Protein AF-A0A0G4F859-F1 (afdb_monomer_lite)

Foldseek 3Di:
DVVVVVVCLVVPQADPPDPDPPVDDPDDDDPPDPPPPDPDDPLVVCLVVLPLVSNLCCVPRRVDDDDDLVSLLSNLLSLLFPQDPPCPPPVDSPLVSNVSSLVVNLVSCVVHPQHQRPNPPDDPPPDQDPDDLRASLLSLLLDPVSLDPSNLSVLLRPDLCSQLDWGFDQDPDPPRDGDTAGSLNSNVVSVNVSSNVSNVVNPRDPDNPPPPCPDPPVPPPPDDDDDDDDDDDDDDDPDDDDDDDDDDDDDPDDDDDDDDDDPPPPDDPDPDDPPPDDDDDDDD

Radius of gyration: 28.11 Å; chains: 1; bounding box: 75×77×79 Å

Secondary structure (DSSP, 8-state):
-HHHHHHHHHTT--PPPP--------------------SS-HHHHHHHHT-HHHHHHHHHTT-PPP-HHHHHHHHHHHHHH---GGGGSSS---HHHHHHHHHHHHHHHHHH-S-------S--TT----SSSS-HHHHHHH-GGG-SHHHHHHHHHS-HHHHT--EEE--SSSS---EEE-HHHHHHHTT-HHHHHHHHHTT--SS---------TT------------------------------------------------------------------

Structure (mmCIF, N/CA/C/O backbone):
data_AF-A0A0G4F859-F1
#
_entry.id   AF-A0A0G4F859-F1
#
loop_
_atom_site.group_PDB
_atom_site.id
_atom_site.type_symbol
_atom_site.label_atom_id
_atom_site.label_alt_id
_atom_site.label_comp_id
_atom_site.label_asym_id
_atom_site.label_entity_id
_atom_site.label_seq_id
_atom_site.pdbx_PDB_ins_code
_atom_site.Cartn_x
_atom_site.Cartn_y
_atom_site.Cartn_z
_atom_site.occupancy
_atom_site.B_iso_or_equiv
_atom_site.auth_seq_id
_atom_site.auth_comp_id
_atom_site.auth_asym_id
_atom_site.auth_atom_id
_atom_site.pdbx_PDB_model_num
ATOM 1 N N . MET A 1 1 ? -22.776 -7.069 1.498 1.00 72.19 1 MET A N 1
ATOM 2 C CA . MET A 1 1 ? -22.240 -6.905 2.869 1.00 72.19 1 MET A CA 1
ATOM 3 C C . MET A 1 1 ? -21.893 -5.445 3.151 1.00 72.19 1 MET A C 1
ATOM 5 O O . MET A 1 1 ? -22.413 -4.912 4.121 1.00 72.19 1 MET A O 1
ATOM 9 N N . PHE A 1 2 ? -21.123 -4.785 2.277 1.00 80.00 2 PHE A N 1
ATOM 10 C CA . PHE A 1 2 ? -20.746 -3.366 2.387 1.00 80.00 2 PHE A CA 1
ATOM 11 C C . PHE A 1 2 ? -21.900 -2.403 2.745 1.00 80.00 2 PHE A C 1
ATOM 13 O O . PHE A 1 2 ? -21.800 -1.674 3.729 1.00 80.00 2 PHE A O 1
ATOM 20 N N . GLU A 1 3 ? -23.033 -2.454 2.031 1.00 86.44 3 GLU A N 1
ATOM 21 C CA . GLU A 1 3 ? -24.178 -1.554 2.286 1.00 86.44 3 GLU A CA 1
ATOM 22 C C . GLU A 1 3 ? -24.770 -1.676 3.697 1.00 86.44 3 GLU A C 1
ATOM 24 O O . GLU A 1 3 ? -25.182 -0.681 4.287 1.00 86.44 3 GLU A O 1
ATOM 29 N N . ILE A 1 4 ? -24.766 -2.881 4.277 1.00 87.00 4 ILE A N 1
ATOM 30 C CA . ILE A 1 4 ? -25.274 -3.100 5.637 1.00 87.00 4 ILE A CA 1
ATOM 31 C C . ILE A 1 4 ? -24.332 -2.448 6.651 1.00 87.00 4 ILE A C 1
ATOM 33 O O . ILE A 1 4 ? -24.787 -1.747 7.550 1.00 87.00 4 ILE A O 1
ATOM 37 N N . VAL A 1 5 ? -23.017 -2.629 6.490 1.00 85.38 5 VAL A N 1
ATOM 38 C CA . VAL A 1 5 ? -22.016 -2.019 7.382 1.00 85.38 5 VAL A CA 1
ATOM 39 C C . VAL A 1 5 ? -22.084 -0.494 7.301 1.00 85.38 5 VAL A C 1
ATOM 41 O O . VAL A 1 5 ? -22.121 0.184 8.326 1.00 85.38 5 VAL A O 1
ATOM 44 N N . LYS A 1 6 ? -22.188 0.047 6.085 1.00 86.38 6 LYS A N 1
ATOM 45 C CA . LYS A 1 6 ? -22.368 1.480 5.840 1.00 86.38 6 LYS A CA 1
ATOM 46 C C . LYS A 1 6 ? -23.629 2.016 6.512 1.00 86.38 6 LYS A C 1
ATOM 48 O O . LYS A 1 6 ? -23.567 3.050 7.173 1.00 86.38 6 LYS A O 1
ATOM 53 N N . LEU A 1 7 ? -24.753 1.308 6.386 1.00 91.88 7 LEU A N 1
ATOM 54 C CA . LEU A 1 7 ? -26.003 1.672 7.048 1.00 91.88 7 LEU A CA 1
ATOM 55 C C . LEU A 1 7 ? -25.842 1.700 8.572 1.00 91.88 7 LEU A C 1
ATOM 57 O O . LEU A 1 7 ? -26.265 2.666 9.200 1.00 91.88 7 LEU A O 1
ATOM 61 N N . LEU A 1 8 ? -25.210 0.686 9.168 1.00 89.69 8 LEU A N 1
ATOM 62 C CA . LEU A 1 8 ? -24.994 0.622 10.617 1.00 89.69 8 LEU A CA 1
ATOM 63 C C . LEU A 1 8 ? -24.150 1.800 11.117 1.00 89.69 8 LEU A C 1
ATOM 65 O O . LEU A 1 8 ? -24.554 2.480 12.059 1.00 89.69 8 LEU A O 1
ATOM 69 N N . ILE A 1 9 ? -23.026 2.085 10.456 1.00 90.25 9 ILE A N 1
ATOM 70 C CA . ILE A 1 9 ? -22.141 3.200 10.824 1.00 90.25 9 ILE A CA 1
ATOM 71 C C . ILE A 1 9 ? -22.868 4.544 10.689 1.00 90.25 9 ILE A C 1
ATOM 73 O O . ILE A 1 9 ? -22.801 5.380 11.588 1.00 90.25 9 ILE A O 1
ATOM 77 N N . ASN A 1 10 ? -23.637 4.733 9.613 1.00 89.75 10 ASN A N 1
ATOM 78 C CA . ASN A 1 10 ? -24.435 5.946 9.411 1.00 89.75 10 ASN A CA 1
ATOM 79 C C . ASN A 1 10 ? -25.539 6.120 10.470 1.00 89.75 10 ASN A C 1
ATOM 81 O O . ASN A 1 10 ? -25.933 7.247 10.751 1.00 89.75 10 ASN A O 1
ATOM 85 N N . ASN A 1 11 ? -26.014 5.030 11.081 1.00 92.38 11 ASN A N 1
ATOM 86 C CA . ASN A 1 11 ? -26.954 5.054 12.206 1.00 92.38 11 ASN A CA 1
ATOM 87 C C . ASN A 1 11 ? -26.251 5.143 13.575 1.00 92.38 11 ASN A C 1
ATOM 89 O O . ASN A 1 11 ? -26.869 4.911 14.612 1.00 92.38 11 ASN A O 1
ATOM 93 N N . GLY A 1 12 ? -24.962 5.491 13.598 1.00 87.94 12 GLY A N 1
ATOM 94 C CA . GLY A 1 12 ? -24.210 5.739 14.824 1.00 87.94 12 GLY A CA 1
ATOM 95 C C . GLY A 1 12 ? -23.593 4.496 15.459 1.00 87.94 12 GLY A C 1
ATOM 96 O O . GLY A 1 12 ? -23.071 4.597 16.571 1.00 87.94 12 GLY A O 1
ATOM 97 N N . ALA A 1 13 ? -23.604 3.342 14.782 1.00 86.62 13 ALA A N 1
ATOM 98 C CA . ALA A 1 13 ? -22.806 2.208 15.228 1.00 86.62 13 ALA A CA 1
ATOM 99 C C . ALA A 1 13 ? -21.321 2.587 15.146 1.00 86.62 13 ALA A C 1
ATOM 101 O O . ALA A 1 13 ? -20.785 2.838 14.067 1.00 86.62 13 ALA A O 1
ATOM 102 N N . LYS A 1 14 ? -20.660 2.639 16.299 1.00 84.25 14 LYS A N 1
ATOM 103 C CA . LYS A 1 14 ? -19.219 2.871 16.410 1.00 84.25 14 LYS A CA 1
ATOM 104 C C . LYS A 1 14 ? -18.581 1.664 17.058 1.00 84.25 14 LYS A C 1
ATOM 106 O O . LYS A 1 14 ? -19.187 1.049 17.939 1.00 84.25 14 LYS A O 1
ATOM 111 N N . TYR A 1 15 ? -17.358 1.350 16.651 1.00 77.31 15 TYR A N 1
ATOM 112 C CA . TYR A 1 15 ? -16.564 0.404 17.414 1.00 77.31 15 TYR A CA 1
ATOM 113 C C . TYR A 1 15 ? -16.160 1.101 18.718 1.00 77.31 15 TYR A C 1
ATOM 115 O O . TYR A 1 15 ? -15.551 2.174 18.663 1.00 77.31 15 TYR A O 1
ATOM 123 N N . PRO A 1 16 ? -16.575 0.592 19.892 1.00 74.81 16 PRO A N 1
ATOM 124 C CA . PRO A 1 16 ? -16.198 1.221 21.143 1.00 74.81 16 PRO A CA 1
ATOM 125 C C . PRO A 1 16 ? -14.668 1.177 21.247 1.00 74.81 16 PRO A C 1
ATOM 127 O O . PRO A 1 16 ? -14.097 0.100 21.071 1.00 74.81 16 PRO A O 1
ATOM 130 N N . PRO A 1 17 ? -13.993 2.311 21.516 1.00 67.31 17 PRO A N 1
ATOM 131 C CA . PRO A 1 17 ? -12.556 2.294 21.728 1.00 67.31 17 PRO A CA 1
ATOM 132 C C . PRO A 1 17 ? -12.264 1.307 22.855 1.00 67.31 17 PRO A C 1
ATOM 134 O O . PRO A 1 17 ? -12.913 1.358 23.908 1.00 67.31 17 PRO A O 1
ATOM 137 N N . CYS A 1 18 ? -11.348 0.371 22.597 1.00 61.00 18 CYS A N 1
ATOM 138 C CA . CYS A 1 18 ? -10.956 -0.627 23.580 1.00 61.00 18 CYS A CA 1
ATOM 139 C C . CYS A 1 18 ? -10.558 0.135 24.853 1.00 61.00 18 CYS A C 1
ATOM 141 O O . CYS A 1 18 ? -9.704 1.024 24.769 1.00 61.00 18 CYS A O 1
ATOM 143 N N . PRO A 1 19 ? -11.237 -0.080 25.997 1.00 61.62 19 PRO A N 1
ATOM 144 C CA . PRO A 1 19 ? -10.953 0.691 27.191 1.00 61.62 19 PRO A CA 1
ATOM 145 C C . PRO A 1 19 ? -9.510 0.403 27.577 1.00 61.62 19 PRO A C 1
ATOM 147 O O . PRO A 1 19 ? -9.190 -0.717 27.977 1.00 61.62 19 PRO A O 1
ATOM 150 N N . SER A 1 20 ? -8.642 1.407 27.439 1.00 61.53 20 SER A N 1
ATOM 151 C CA . SER A 1 20 ? -7.281 1.336 27.954 1.00 61.53 20 SER A CA 1
ATOM 152 C C . SER A 1 20 ? -7.376 0.844 29.397 1.00 61.53 20 SER A C 1
ATOM 154 O O . SER A 1 20 ? -8.231 1.361 30.127 1.00 61.53 20 SER A O 1
ATOM 156 N N . PRO A 1 21 ? -6.582 -0.157 29.817 1.00 59.91 21 PRO A N 1
ATOM 157 C CA . PRO A 1 21 ? -6.598 -0.637 31.189 1.00 59.91 21 PRO A CA 1
ATOM 158 C C . PRO A 1 21 ? -6.164 0.515 32.098 1.00 59.91 21 PRO A C 1
ATOM 160 O O . PRO A 1 21 ? -4.983 0.745 32.336 1.00 59.91 21 PRO A O 1
ATOM 163 N N . SER A 1 22 ? -7.135 1.309 32.539 1.00 63.97 22 SER A N 1
ATOM 164 C CA . SER A 1 22 ? -6.941 2.368 33.508 1.00 63.97 22 SER A CA 1
ATOM 165 C C . SER A 1 22 ? -6.742 1.667 34.840 1.00 63.97 22 SER A C 1
ATOM 167 O O . SER A 1 22 ? -7.647 1.007 35.351 1.00 63.97 22 SER A O 1
ATOM 169 N N . ILE A 1 23 ? -5.508 1.730 35.329 1.00 69.56 23 ILE A N 1
ATOM 170 C CA . ILE A 1 23 ? -5.051 1.019 36.524 1.00 69.56 23 ILE A CA 1
ATOM 171 C C . ILE A 1 23 ? -5.679 1.594 37.807 1.00 69.56 23 ILE A C 1
ATOM 173 O O . ILE A 1 23 ? -5.715 0.901 38.817 1.00 69.56 23 ILE A O 1
ATOM 177 N N . ASP A 1 24 ? -6.293 2.779 37.764 1.00 69.12 24 ASP A N 1
ATOM 178 C CA . ASP A 1 24 ? -6.730 3.487 38.968 1.00 69.12 24 ASP A CA 1
ATOM 179 C C . ASP A 1 24 ? -8.202 3.911 38.907 1.00 69.12 24 ASP A C 1
ATOM 181 O O . ASP A 1 24 ? -8.522 5.013 38.471 1.00 69.12 24 ASP A O 1
ATOM 185 N N . ALA A 1 25 ? -9.107 3.050 39.383 1.00 60.09 25 ALA A N 1
ATOM 186 C CA . ALA A 1 25 ? -10.379 3.470 39.986 1.00 60.09 25 ALA A CA 1
ATOM 187 C C . ALA A 1 25 ? -11.070 2.283 40.674 1.00 60.09 25 ALA A C 1
ATOM 189 O O . ALA A 1 25 ? -11.914 1.588 40.103 1.00 60.09 25 ALA A O 1
ATOM 190 N N . PHE A 1 26 ? -10.726 2.067 41.941 1.00 64.56 26 PHE A N 1
ATOM 191 C CA . PHE A 1 26 ? -11.618 1.402 42.883 1.00 64.56 26 PHE A CA 1
ATOM 192 C C . PHE A 1 26 ? -12.813 2.328 43.139 1.00 64.56 26 PHE A C 1
ATOM 194 O O . PHE A 1 26 ? -12.761 3.105 44.083 1.00 64.56 26 PHE A O 1
ATOM 201 N N . ASP A 1 27 ? -13.880 2.280 42.333 1.00 63.00 27 ASP A N 1
ATOM 202 C CA . ASP A 1 27 ? -15.158 2.789 42.836 1.00 63.00 27 ASP A CA 1
ATOM 203 C C . ASP A 1 27 ? -16.422 2.221 42.172 1.00 63.00 27 ASP A C 1
ATOM 205 O O . ASP A 1 27 ? -16.529 2.073 40.958 1.00 63.00 27 ASP A O 1
ATOM 209 N N . LEU A 1 28 ? -17.373 1.920 43.060 1.00 62.12 28 LEU A N 1
ATOM 210 C CA . LEU A 1 28 ? -18.801 1.624 42.900 1.00 62.12 28 LEU A CA 1
ATOM 211 C C . LEU A 1 28 ? -19.236 0.528 41.900 1.00 62.12 28 LEU A C 1
ATOM 213 O O . LEU A 1 28 ? -19.361 0.692 40.689 1.00 62.12 28 LEU A O 1
ATOM 217 N N . ARG A 1 29 ? -19.604 -0.606 42.509 1.00 58.94 29 ARG A N 1
ATOM 218 C CA . ARG A 1 29 ? -20.197 -1.828 41.947 1.00 58.94 29 ARG A CA 1
ATOM 219 C C . ARG A 1 29 ? -21.557 -1.592 41.261 1.00 58.94 29 ARG A C 1
ATOM 221 O O . ARG A 1 29 ? -22.591 -1.981 41.802 1.00 58.94 29 ARG A O 1
ATOM 228 N N . LEU A 1 30 ? -21.584 -1.034 40.052 1.00 70.38 30 LEU A N 1
ATOM 229 C CA . LEU A 1 30 ? -22.702 -1.301 39.136 1.00 70.38 30 LEU A CA 1
ATOM 230 C C . LEU A 1 30 ? -22.558 -2.738 38.598 1.00 70.38 30 LEU A C 1
ATOM 232 O O . LEU A 1 30 ? -21.434 -3.130 38.264 1.00 70.38 30 LEU A O 1
ATOM 236 N N . PRO A 1 31 ? -23.637 -3.541 38.491 1.00 66.38 31 PRO A N 1
ATOM 237 C CA . PRO A 1 31 ? -23.567 -4.848 37.851 1.00 66.38 31 PRO A CA 1
ATOM 238 C C . PRO A 1 31 ? -23.138 -4.653 36.394 1.00 66.38 31 PRO A C 1
ATOM 240 O O . PRO A 1 31 ? -23.923 -4.238 35.543 1.00 66.38 31 PRO A O 1
ATOM 243 N N . LYS A 1 32 ? -21.851 -4.909 36.133 1.00 67.56 32 LYS A N 1
ATOM 244 C CA . LYS A 1 32 ? -21.248 -4.933 34.802 1.00 67.56 32 LYS A CA 1
ATOM 245 C C . LYS A 1 32 ? -22.022 -5.974 34.000 1.00 67.56 32 LYS A C 1
ATOM 247 O O . LYS A 1 32 ? -21.821 -7.172 34.193 1.00 67.56 32 LYS A O 1
ATOM 252 N N . GLN A 1 33 ? -22.939 -5.526 33.142 1.00 67.31 33 GLN A N 1
ATOM 253 C CA . GLN A 1 33 ? -23.505 -6.403 32.126 1.00 67.31 33 GLN A CA 1
ATOM 254 C C . GLN A 1 33 ? -22.327 -7.040 31.378 1.00 67.31 33 GLN A C 1
ATOM 256 O O . GLN A 1 33 ? -21.395 -6.311 31.013 1.00 67.31 33 GLN A O 1
ATOM 261 N N . PRO A 1 34 ? -22.320 -8.371 31.197 1.00 68.12 34 PRO A N 1
ATOM 262 C CA . PRO A 1 34 ? -21.261 -9.034 30.462 1.00 68.12 34 PRO A CA 1
ATOM 263 C C . PRO A 1 34 ? -21.228 -8.423 29.067 1.00 68.12 34 PRO A C 1
ATOM 265 O O . PRO A 1 34 ? -22.186 -8.537 28.300 1.00 68.12 34 PRO A O 1
ATOM 268 N N . ARG A 1 35 ? -20.142 -7.708 28.765 1.00 63.59 35 ARG A N 1
ATOM 269 C CA . ARG A 1 35 ? -19.889 -7.250 27.407 1.00 63.59 35 ARG A CA 1
ATOM 270 C C . ARG A 1 35 ? -19.724 -8.515 26.582 1.00 63.59 35 ARG A C 1
ATOM 272 O O . ARG A 1 35 ? -18.840 -9.321 26.856 1.00 63.59 35 ARG A O 1
ATOM 279 N N . LEU A 1 36 ? -20.624 -8.717 25.626 1.00 67.44 36 LEU A N 1
ATOM 280 C CA . LEU A 1 36 ? -20.453 -9.737 24.603 1.00 67.44 36 LEU A CA 1
ATOM 281 C C . LEU A 1 36 ? -19.315 -9.253 23.703 1.00 67.44 36 LEU A C 1
ATOM 283 O O . LEU A 1 36 ? -19.539 -8.593 22.692 1.00 67.44 36 LEU A O 1
ATOM 287 N N . GLU A 1 37 ? -18.084 -9.491 24.142 1.00 67.50 37 GLU A N 1
ATOM 288 C CA . GLU A 1 37 ? -16.892 -9.225 23.354 1.00 67.50 37 GLU A CA 1
ATOM 289 C C . GLU A 1 37 ? -16.883 -10.245 22.218 1.00 67.50 37 GLU A C 1
ATOM 291 O O . GLU A 1 37 ? -16.642 -11.438 22.409 1.00 67.50 37 GLU A O 1
ATOM 296 N N . SER A 1 38 ? -17.247 -9.781 21.022 1.00 72.88 38 SER A N 1
ATOM 297 C CA . SER A 1 38 ? -17.012 -10.549 19.807 1.00 72.88 38 SER A CA 1
ATOM 298 C C . SER A 1 38 ? -15.517 -10.833 19.734 1.00 72.88 38 SER A C 1
ATOM 300 O O . SER A 1 38 ? -14.720 -9.911 19.606 1.00 72.88 38 SER A O 1
ATOM 302 N N . SER A 1 39 ? -15.142 -12.110 19.789 1.00 80.69 39 SER A N 1
ATOM 303 C CA . SER A 1 39 ? -13.745 -12.553 19.647 1.00 80.69 39 SER A CA 1
ATOM 304 C C . SER A 1 39 ? -13.130 -12.246 18.274 1.00 80.69 39 SER A C 1
ATOM 306 O O . SER A 1 39 ? -11.945 -12.495 18.053 1.00 80.69 39 SER A O 1
ATOM 308 N N . VAL A 1 40 ? -13.931 -11.737 17.335 1.00 84.56 40 VAL A N 1
ATOM 309 C CA . VAL A 1 40 ? -13.519 -11.479 15.960 1.00 84.56 40 VAL A CA 1
ATOM 310 C C . VAL A 1 40 ? -13.501 -9.977 15.702 1.00 84.56 40 VAL A C 1
ATOM 312 O O . VAL A 1 40 ? -14.550 -9.327 15.758 1.00 84.56 40 VAL A O 1
ATOM 315 N N . SER A 1 41 ? -12.313 -9.452 15.387 1.00 90.38 41 SER A N 1
ATOM 316 C CA . SER A 1 41 ? -12.139 -8.069 14.943 1.00 90.38 41 SER A CA 1
ATOM 317 C C . SER A 1 41 ? -12.845 -7.857 13.593 1.00 90.38 41 SER A C 1
ATOM 319 O O . SER A 1 41 ? -12.618 -8.621 12.645 1.00 90.38 41 SER A O 1
ATOM 321 N N . PRO A 1 42 ? -13.697 -6.824 13.461 1.00 92.00 42 PRO A N 1
ATOM 322 C CA . PRO A 1 42 ? -14.338 -6.499 12.191 1.00 92.00 42 PRO A CA 1
ATOM 323 C C . PRO A 1 42 ? -13.319 -6.108 11.114 1.00 92.00 42 PRO A C 1
ATOM 325 O O . PRO A 1 42 ? -13.532 -6.412 9.941 1.00 92.00 42 PRO A O 1
ATOM 328 N N . LEU A 1 43 ? -12.203 -5.482 11.504 1.00 93.25 43 LEU A N 1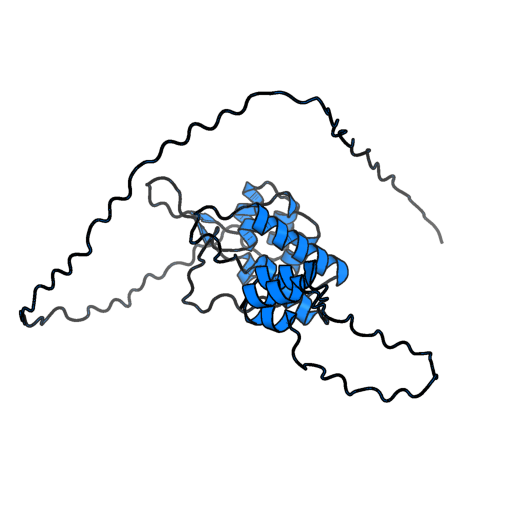
ATOM 329 C CA . LEU A 1 43 ? -11.137 -5.110 10.580 1.00 93.25 43 LEU A CA 1
ATOM 330 C C . LEU A 1 43 ? -10.412 -6.351 10.058 1.00 93.25 43 LEU A C 1
ATOM 332 O O . LEU A 1 43 ? -10.228 -6.485 8.852 1.00 93.25 43 LEU A O 1
ATOM 336 N N . ARG A 1 44 ? -10.113 -7.320 10.927 1.00 91.81 44 ARG A N 1
ATOM 337 C CA . ARG A 1 44 ? -9.571 -8.620 10.524 1.00 91.81 44 ARG A CA 1
ATOM 338 C C . ARG A 1 44 ? -10.465 -9.322 9.507 1.00 91.81 44 ARG A C 1
ATOM 340 O O . ARG A 1 44 ? -9.950 -9.814 8.508 1.00 91.81 44 ARG A O 1
ATOM 347 N N . ASN A 1 45 ? -11.782 -9.326 9.714 1.00 91.62 45 ASN A N 1
ATOM 348 C CA . ASN A 1 45 ? -12.719 -9.883 8.735 1.00 91.62 45 ASN A CA 1
ATOM 349 C C . ASN A 1 45 ? -12.655 -9.134 7.397 1.00 91.62 45 ASN A C 1
ATOM 351 O O . ASN A 1 45 ? -12.654 -9.768 6.347 1.00 91.62 45 ASN A O 1
ATOM 355 N N . ALA A 1 46 ? -12.567 -7.802 7.413 1.00 91.50 46 ALA A N 1
ATOM 356 C CA . ALA A 1 46 ? -12.406 -7.014 6.191 1.00 91.50 46 ALA A CA 1
ATOM 357 C C . ALA A 1 46 ? -11.086 -7.338 5.463 1.00 91.50 46 ALA A C 1
ATOM 359 O O . ALA A 1 46 ? -11.072 -7.464 4.238 1.00 91.50 46 ALA A O 1
ATOM 360 N N . CYS A 1 47 ? -10.000 -7.564 6.209 1.00 90.88 47 CYS A N 1
ATOM 361 C CA . CYS A 1 47 ? -8.722 -8.017 5.663 1.00 90.88 47 CYS A CA 1
ATOM 362 C C . CYS A 1 47 ? -8.814 -9.426 5.053 1.00 90.88 47 CYS A C 1
ATOM 364 O O . CYS A 1 47 ? -8.287 -9.661 3.967 1.00 90.88 47 CYS A O 1
ATOM 366 N N . GLU A 1 48 ? -9.502 -10.359 5.717 1.00 88.62 48 GLU A N 1
ATOM 367 C CA . GLU A 1 48 ? -9.732 -11.726 5.222 1.00 88.62 48 GLU A CA 1
ATOM 368 C C . GLU A 1 48 ? -10.610 -11.740 3.960 1.00 88.62 48 GLU A C 1
ATOM 370 O O . GLU A 1 48 ? -10.366 -12.522 3.039 1.00 88.62 48 GLU A O 1
ATOM 375 N N . LEU A 1 49 ? -11.585 -10.829 3.884 1.00 86.44 49 LEU A N 1
ATOM 376 C CA . LEU A 1 49 ? -12.405 -10.595 2.695 1.00 86.44 49 LEU A CA 1
ATOM 377 C C . LEU A 1 49 ? -11.657 -9.853 1.583 1.00 86.44 49 LEU A C 1
ATOM 379 O O . LEU A 1 49 ? -12.141 -9.846 0.453 1.00 86.44 49 LEU A O 1
ATOM 383 N N . ARG A 1 50 ? -10.490 -9.271 1.894 1.00 87.00 50 ARG A N 1
ATOM 384 C CA . ARG A 1 50 ? -9.722 -8.382 1.016 1.00 87.00 50 ARG A CA 1
ATOM 385 C C . ARG A 1 50 ? -10.627 -7.309 0.414 1.00 87.00 50 ARG A C 1
ATOM 387 O O . ARG A 1 50 ? -10.732 -7.225 -0.796 1.00 87.00 50 ARG A O 1
ATOM 394 N N . ASP A 1 51 ? -11.332 -6.571 1.268 1.00 87.44 51 ASP A N 1
ATOM 395 C CA . ASP A 1 51 ? -12.229 -5.488 0.854 1.00 87.44 51 ASP A CA 1
ATOM 396 C C . ASP A 1 51 ? -11.654 -4.152 1.343 1.00 87.44 51 ASP A C 1
ATOM 398 O O . ASP A 1 51 ? -11.887 -3.727 2.480 1.00 87.44 51 ASP A O 1
ATOM 402 N N . ALA A 1 52 ? -10.858 -3.499 0.492 1.00 88.88 52 ALA A N 1
ATOM 403 C CA . ALA A 1 52 ? -10.224 -2.218 0.800 1.00 88.88 52 ALA A CA 1
ATOM 404 C C . ALA A 1 52 ? -11.253 -1.121 1.106 1.00 88.88 52 ALA A C 1
ATOM 406 O O . ALA A 1 52 ? -11.039 -0.314 2.012 1.00 88.88 52 ALA A O 1
ATOM 407 N N . CYS A 1 53 ? -12.402 -1.122 0.420 1.00 88.69 53 CYS A N 1
ATOM 408 C CA . CYS A 1 53 ? -13.474 -0.164 0.683 1.00 88.69 53 CYS A CA 1
ATOM 409 C C . CYS A 1 53 ? -14.058 -0.357 2.085 1.00 88.69 53 CYS A C 1
ATOM 411 O O . CYS A 1 53 ? -14.344 0.622 2.779 1.00 88.69 53 CYS A O 1
ATOM 413 N N . LEU A 1 54 ? -14.238 -1.607 2.516 1.00 90.88 54 LEU A N 1
ATOM 414 C CA . LEU A 1 54 ? -14.701 -1.928 3.860 1.00 90.88 54 LEU A CA 1
ATOM 415 C C . LEU A 1 54 ? -13.663 -1.548 4.921 1.00 90.88 54 LEU A C 1
ATOM 417 O O . LEU A 1 54 ? -14.047 -0.967 5.932 1.00 90.88 54 LEU A O 1
ATOM 421 N N . ILE A 1 55 ? -12.371 -1.809 4.688 1.00 92.88 55 ILE A N 1
ATOM 422 C CA . ILE A 1 55 ? -11.286 -1.356 5.578 1.00 92.88 55 ILE A CA 1
ATOM 423 C C . ILE A 1 55 ? -11.322 0.167 5.720 1.00 92.88 55 ILE A C 1
ATOM 425 O O . ILE A 1 55 ? -11.369 0.678 6.836 1.00 92.88 55 ILE A O 1
ATOM 429 N N . HIS A 1 56 ? -11.382 0.885 4.597 1.00 91.62 56 HIS A N 1
ATOM 430 C CA . HIS A 1 56 ? -11.452 2.341 4.583 1.00 91.62 56 HIS A CA 1
ATOM 431 C C . HIS A 1 56 ? -12.666 2.858 5.362 1.00 91.62 56 HIS A C 1
ATOM 433 O O . HIS A 1 56 ? -12.538 3.719 6.229 1.00 91.62 56 HIS A O 1
ATOM 439 N N . LEU A 1 57 ? -13.843 2.269 5.134 1.00 91.38 57 LEU A N 1
ATOM 440 C CA . LEU A 1 57 ? -15.069 2.615 5.850 1.00 91.38 57 LEU A CA 1
ATOM 441 C C . LEU A 1 57 ? -14.953 2.377 7.367 1.00 91.38 57 LEU A C 1
ATOM 443 O O . LEU A 1 57 ? -15.409 3.213 8.153 1.00 91.38 57 LEU A O 1
ATOM 447 N N . LEU A 1 58 ? -14.367 1.250 7.779 1.00 93.44 58 LEU A N 1
ATOM 448 C CA . LEU A 1 58 ? -14.192 0.893 9.188 1.00 93.44 58 LEU A CA 1
ATOM 449 C C . LEU A 1 58 ? -13.205 1.828 9.896 1.00 93.44 58 LEU A C 1
ATOM 451 O O . LEU A 1 58 ? -13.498 2.264 11.008 1.00 93.44 58 LEU A O 1
ATOM 455 N N . CYS A 1 59 ? -12.085 2.170 9.261 1.00 92.75 59 CYS A N 1
ATOM 456 C CA . CYS A 1 59 ? -11.089 3.070 9.841 1.00 92.75 59 CYS A CA 1
ATOM 457 C C . CYS A 1 59 ? -11.593 4.521 9.895 1.00 92.75 59 CYS A C 1
ATOM 459 O O . CYS A 1 59 ? -11.635 5.107 10.973 1.00 92.75 59 CYS A O 1
ATOM 461 N N . GLU A 1 60 ? -12.057 5.077 8.772 1.00 91.50 60 GLU A N 1
ATOM 462 C CA . GLU A 1 60 ? -12.432 6.497 8.676 1.00 91.50 60 GLU A CA 1
ATOM 463 C C . GLU A 1 60 ? -13.749 6.820 9.389 1.00 91.50 60 GLU A C 1
ATOM 465 O O . GLU A 1 60 ? -13.849 7.793 10.136 1.00 91.50 60 GLU A O 1
ATOM 470 N N . LYS A 1 61 ? -14.794 6.011 9.163 1.00 89.31 61 LYS A N 1
ATOM 471 C CA . LYS A 1 61 ? -16.135 6.293 9.707 1.00 89.31 61 LYS A CA 1
ATOM 472 C C . LYS A 1 61 ? -16.456 5.470 10.944 1.00 89.31 61 LYS A C 1
ATOM 474 O O . LYS A 1 61 ? -17.151 5.954 11.836 1.00 89.31 61 LYS A O 1
ATOM 479 N N . GLY A 1 62 ? -15.976 4.229 10.990 1.00 88.00 62 GLY A N 1
ATOM 480 C CA . GLY A 1 62 ? -16.166 3.340 12.134 1.00 88.00 62 GLY A CA 1
ATOM 481 C C . GLY A 1 62 ? -15.256 3.662 13.322 1.00 88.00 62 GLY A C 1
ATOM 482 O O . GLY A 1 62 ? -15.574 3.245 14.438 1.00 88.00 62 GLY A O 1
ATOM 483 N N . GLY A 1 63 ? -14.160 4.402 13.097 1.00 89.25 63 GLY A N 1
ATOM 484 C CA . GLY A 1 63 ? -13.140 4.694 14.107 1.00 89.25 63 GLY A CA 1
ATOM 485 C C . GLY A 1 63 ? -12.393 3.447 14.585 1.00 89.25 63 GLY A C 1
ATOM 486 O O . GLY A 1 63 ? -11.889 3.427 15.706 1.00 89.25 63 GLY A O 1
ATOM 487 N N . VAL A 1 64 ? -12.383 2.382 13.778 1.00 91.00 64 VAL A N 1
ATOM 488 C CA . VAL A 1 64 ? -11.728 1.120 14.124 1.00 91.00 64 VAL A CA 1
ATOM 489 C C . VAL A 1 64 ? -10.220 1.300 14.003 1.00 91.00 64 VAL A C 1
ATOM 491 O O . VAL A 1 64 ? -9.711 1.598 12.921 1.00 91.00 64 VAL A O 1
ATOM 494 N N . LEU A 1 65 ? -9.514 1.084 15.112 1.00 90.94 65 LEU A N 1
ATOM 495 C CA . LEU A 1 65 ? -8.058 1.015 15.136 1.00 90.94 65 LEU A CA 1
ATOM 496 C C . LEU A 1 65 ? -7.622 -0.453 15.057 1.00 90.94 65 LEU A C 1
ATOM 498 O O . LEU A 1 65 ? -8.178 -1.272 15.791 1.00 90.94 65 LEU A O 1
ATOM 502 N N . PRO A 1 66 ? -6.653 -0.799 14.196 1.00 91.88 66 PRO A N 1
ATOM 503 C CA . PRO A 1 66 ? -6.089 -2.142 14.167 1.00 91.88 66 PRO A CA 1
ATOM 504 C C . PRO A 1 66 ? -5.410 -2.512 15.490 1.00 91.88 66 PRO A C 1
ATOM 506 O O . PRO A 1 66 ? -4.661 -1.736 16.088 1.00 91.88 66 PRO A O 1
ATOM 509 N N . GLU A 1 67 ? -5.633 -3.747 15.917 1.00 91.00 67 GLU A N 1
ATOM 510 C CA . GLU A 1 67 ? -5.078 -4.354 17.114 1.00 91.00 67 GLU A CA 1
ATOM 511 C C . GLU A 1 67 ? -3.774 -5.095 16.771 1.00 91.00 67 GLU A C 1
ATOM 513 O O . GLU A 1 67 ? -3.745 -6.257 16.356 1.00 91.00 67 GLU A O 1
ATOM 518 N N . GLY A 1 68 ? -2.655 -4.398 16.974 1.00 90.12 68 GLY A N 1
ATOM 519 C CA . GLY A 1 68 ? -1.306 -4.954 16.849 1.00 90.12 68 GLY A CA 1
ATOM 520 C C . GLY A 1 68 ? -0.761 -5.024 15.417 1.00 90.12 68 GLY A C 1
ATOM 521 O O . GLY A 1 68 ? -1.479 -4.922 14.426 1.00 90.12 68 GLY A O 1
ATOM 522 N N . GLU A 1 69 ? 0.555 -5.226 15.307 1.00 90.50 69 GLU A N 1
ATOM 523 C CA . GLU A 1 69 ? 1.309 -5.135 14.044 1.00 90.50 69 GLU A CA 1
ATOM 524 C C . GLU A 1 69 ? 0.791 -6.071 12.947 1.00 90.50 69 GLU A C 1
ATOM 526 O O . GLU A 1 69 ? 0.797 -5.718 11.770 1.00 90.50 69 GLU A O 1
ATOM 531 N N . LYS A 1 70 ? 0.303 -7.260 13.322 1.00 90.38 70 LYS A N 1
ATOM 532 C CA . LYS A 1 70 ? -0.202 -8.248 12.363 1.00 90.38 70 LYS A CA 1
ATOM 533 C C . LYS A 1 70 ? -1.467 -7.768 11.653 1.00 90.38 70 LYS A C 1
ATOM 535 O O . LYS A 1 70 ? -1.599 -7.972 10.448 1.00 90.38 70 LYS A O 1
ATOM 540 N N . GLU A 1 71 ? -2.400 -7.158 12.383 1.00 92.19 71 GLU A N 1
ATOM 541 C CA . GLU A 1 71 ? -3.628 -6.637 11.783 1.00 92.19 71 GLU A CA 1
ATOM 542 C C . GLU A 1 71 ? -3.337 -5.392 10.944 1.00 92.19 71 GLU A C 1
ATOM 544 O O . GLU A 1 71 ? -3.852 -5.288 9.831 1.00 92.19 71 GLU A O 1
ATOM 549 N N . VAL A 1 72 ? -2.435 -4.516 11.409 1.00 93.06 72 VAL A N 1
ATOM 550 C CA . VAL A 1 72 ? -1.986 -3.357 10.624 1.00 93.06 72 VAL A CA 1
ATOM 551 C C . VAL A 1 72 ? -1.323 -3.807 9.324 1.00 93.06 72 VAL A C 1
ATOM 553 O O . VAL A 1 72 ? -1.677 -3.327 8.252 1.00 93.06 72 VAL A O 1
ATOM 556 N N . GLY A 1 73 ? -0.397 -4.768 9.393 1.00 90.50 73 GLY A N 1
ATOM 557 C CA . GLY A 1 73 ? 0.289 -5.310 8.223 1.00 90.50 73 GLY A CA 1
ATOM 558 C C . GLY A 1 73 ? -0.684 -5.933 7.222 1.00 90.50 73 GLY A C 1
ATOM 559 O O . GLY A 1 73 ? -0.530 -5.724 6.018 1.00 90.50 73 GLY A O 1
ATOM 560 N N . ALA A 1 74 ? -1.718 -6.635 7.699 1.00 90.25 74 ALA A N 1
ATOM 561 C CA . ALA A 1 74 ? -2.779 -7.177 6.853 1.00 90.25 74 ALA A CA 1
ATOM 562 C C . ALA A 1 74 ? -3.633 -6.071 6.211 1.00 90.25 74 ALA A C 1
ATOM 564 O O . ALA A 1 74 ? -3.875 -6.123 5.006 1.00 90.25 74 ALA A O 1
ATOM 565 N N . ALA A 1 75 ? -4.037 -5.056 6.979 1.00 92.81 75 ALA A N 1
ATOM 566 C CA . ALA A 1 75 ? -4.832 -3.935 6.482 1.00 92.81 75 ALA A CA 1
ATOM 567 C C . ALA A 1 75 ? -4.065 -3.121 5.435 1.00 92.81 75 ALA A C 1
ATOM 569 O O . ALA A 1 75 ? -4.582 -2.895 4.345 1.00 92.81 75 ALA A O 1
ATOM 570 N N . VAL A 1 76 ? -2.806 -2.770 5.717 1.00 91.94 76 VAL A N 1
ATOM 571 C CA . VAL A 1 76 ? -1.905 -2.104 4.765 1.00 91.94 76 VAL A CA 1
ATOM 572 C C . VAL A 1 76 ? -1.743 -2.959 3.514 1.00 91.94 76 VAL A C 1
ATOM 574 O O . VAL A 1 76 ? -1.909 -2.448 2.412 1.00 91.94 76 VAL A O 1
ATOM 577 N N . SER A 1 77 ? -1.499 -4.266 3.666 1.00 88.06 77 SER A N 1
ATOM 578 C CA . SER A 1 77 ? -1.368 -5.182 2.528 1.00 88.06 77 SER A CA 1
ATOM 579 C C . SER A 1 77 ? -2.627 -5.204 1.664 1.00 88.06 77 SER A C 1
ATOM 581 O O . SER A 1 77 ? -2.516 -5.201 0.442 1.00 88.06 77 SER A O 1
ATOM 583 N N . VAL A 1 78 ? -3.826 -5.214 2.253 1.00 89.06 78 VAL A N 1
ATOM 584 C CA . VAL A 1 78 ? -5.085 -5.161 1.495 1.00 89.06 78 VAL A CA 1
ATOM 585 C C . VAL A 1 78 ? -5.282 -3.793 0.855 1.00 89.06 78 VAL A C 1
ATOM 587 O O . VAL A 1 78 ? -5.520 -3.754 -0.338 1.00 89.06 78 VAL A O 1
ATOM 590 N N . LEU A 1 79 ? -5.099 -2.683 1.569 1.00 90.06 79 LEU A N 1
ATOM 591 C CA . LEU A 1 79 ? -5.261 -1.336 1.006 1.00 90.06 79 LEU A CA 1
ATOM 592 C C . LEU A 1 79 ? -4.355 -1.088 -0.203 1.00 90.06 79 LEU A C 1
ATOM 594 O O . LEU A 1 79 ? -4.779 -0.461 -1.170 1.00 90.06 79 LEU A O 1
ATOM 598 N N . VAL A 1 80 ? -3.124 -1.608 -0.177 1.00 87.19 80 VAL A N 1
ATOM 599 C CA . VAL A 1 80 ? -2.223 -1.475 -1.324 1.00 87.19 80 VAL A CA 1
ATOM 600 C C . VAL A 1 80 ? -2.531 -2.491 -2.426 1.00 87.19 80 VAL A C 1
ATOM 602 O O . VAL A 1 80 ? -2.445 -2.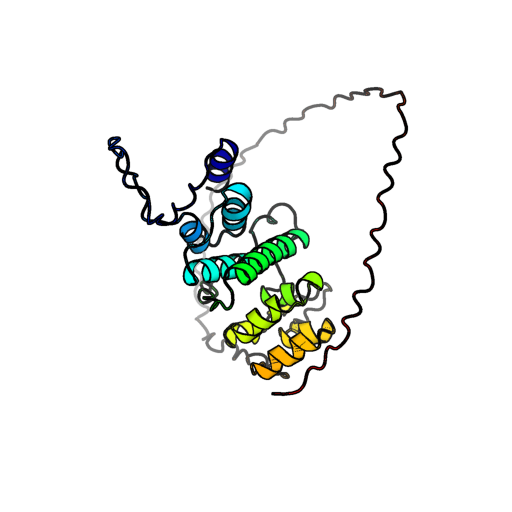138 -3.597 1.00 87.19 80 VAL A O 1
ATOM 605 N N . SER A 1 81 ? -2.898 -3.737 -2.094 1.00 82.25 81 SER A N 1
ATOM 606 C CA . SER A 1 81 ? -3.025 -4.827 -3.081 1.00 82.25 81 SER A CA 1
ATOM 607 C C . SER A 1 81 ? -4.427 -5.060 -3.640 1.00 82.25 81 SER A C 1
ATOM 609 O O . SER A 1 81 ? -4.549 -5.569 -4.756 1.00 82.25 81 SER A O 1
ATOM 611 N N . ASP A 1 82 ? -5.471 -4.738 -2.882 1.00 77.81 82 ASP A N 1
ATOM 612 C CA . ASP A 1 82 ? -6.861 -4.889 -3.283 1.00 77.81 82 ASP A CA 1
ATOM 613 C C . ASP A 1 82 ? -7.299 -3.653 -4.061 1.00 77.81 82 ASP A C 1
ATOM 615 O O . ASP A 1 82 ? -7.438 -2.544 -3.539 1.00 77.81 82 ASP A O 1
ATOM 619 N N . ARG A 1 83 ? -7.469 -3.855 -5.364 1.00 67.88 83 ARG A N 1
ATOM 620 C CA . ARG A 1 83 ? -8.017 -2.839 -6.250 1.00 67.88 83 ARG A CA 1
ATOM 621 C C . ARG A 1 83 ? -9.506 -3.097 -6.327 1.00 67.88 83 ARG A C 1
ATOM 623 O O . ARG A 1 83 ? -9.888 -4.173 -6.794 1.00 67.88 83 ARG A O 1
ATOM 630 N N . PRO A 1 84 ? -10.345 -2.154 -5.876 1.00 58.41 84 PRO A N 1
ATOM 631 C CA . PRO A 1 84 ? -11.763 -2.403 -5.796 1.00 58.41 84 PRO A CA 1
ATOM 632 C C . PRO A 1 84 ? -12.295 -2.761 -7.180 1.00 58.41 84 PRO A C 1
ATOM 634 O O . PRO A 1 84 ? -12.019 -2.105 -8.183 1.00 58.41 84 PRO A O 1
ATOM 637 N N . PHE A 1 85 ? -13.139 -3.785 -7.192 1.00 52.06 85 PHE A N 1
ATOM 638 C CA . PHE A 1 85 ? -13.945 -4.257 -8.320 1.00 52.06 85 PHE A CA 1
ATOM 639 C C . PHE A 1 85 ? -14.944 -3.192 -8.841 1.00 52.06 85 PHE A C 1
ATOM 641 O O . PHE A 1 85 ? -15.789 -3.477 -9.688 1.00 52.06 85 PHE A O 1
ATOM 648 N N . GLN A 1 86 ? -14.905 -1.960 -8.319 1.00 46.66 86 GLN A N 1
ATOM 649 C CA . GLN A 1 86 ? -15.954 -0.956 -8.502 1.00 46.66 86 GLN A CA 1
ATOM 650 C C . GLN A 1 86 ? -16.015 -0.331 -9.902 1.00 46.66 86 GLN A C 1
ATOM 652 O O . GLN A 1 86 ? -17.018 0.299 -10.216 1.00 46.66 86 GLN A O 1
ATOM 657 N N . SER A 1 87 ? -15.042 -0.560 -10.787 1.00 45.06 87 SER A N 1
ATOM 658 C CA . SER A 1 87 ? -15.101 -0.025 -12.156 1.00 45.06 87 SER A CA 1
ATOM 659 C C . SER A 1 87 ? -15.807 -0.931 -13.169 1.00 45.06 87 SER A C 1
ATOM 661 O O . SER A 1 87 ? -15.857 -0.587 -14.347 1.00 45.06 87 SER A O 1
ATOM 663 N N . GLN A 1 88 ? -16.426 -2.053 -12.765 1.00 47.91 88 GLN A N 1
ATOM 664 C CA . GLN A 1 88 ? -17.103 -2.912 -13.750 1.00 47.91 88 GLN A CA 1
ATOM 665 C C . GLN A 1 88 ? -18.286 -2.218 -14.460 1.00 47.91 88 GLN A C 1
ATOM 667 O O . GLN A 1 88 ? -18.735 -2.702 -15.496 1.00 47.91 88 GLN A O 1
ATOM 672 N N . LYS A 1 89 ? -18.776 -1.078 -13.945 1.00 54.00 89 LYS A N 1
ATOM 673 C CA . LYS A 1 89 ? -19.802 -0.262 -14.617 1.00 54.00 89 LYS A CA 1
ATOM 674 C C . LYS A 1 89 ? -19.292 0.999 -15.316 1.00 54.00 89 LYS A C 1
ATOM 676 O O . LYS A 1 89 ? -19.950 1.447 -16.246 1.00 54.00 89 LYS A O 1
ATOM 681 N N . GLU A 1 90 ? -18.141 1.536 -14.933 1.00 55.91 90 GLU A N 1
ATOM 682 C CA . GLU A 1 90 ? -17.575 2.757 -15.518 1.00 55.91 90 GLU A CA 1
ATOM 683 C C . GLU A 1 90 ? -16.076 2.529 -15.687 1.00 55.91 90 GLU A C 1
ATOM 685 O O . GLU A 1 90 ? -15.338 2.490 -14.708 1.00 55.91 90 GLU A O 1
ATOM 690 N N . GLY A 1 91 ? -15.633 2.305 -16.927 1.00 56.75 91 GLY A N 1
ATOM 691 C CA . GLY A 1 91 ? -14.304 1.799 -17.300 1.00 56.75 91 GLY A CA 1
ATOM 692 C C . GLY A 1 91 ? -13.093 2.688 -16.979 1.00 56.75 91 GLY A C 1
ATOM 693 O O . GLY A 1 91 ? -12.077 2.590 -17.662 1.00 56.75 91 GLY A O 1
ATOM 694 N N . HIS A 1 92 ? -13.162 3.533 -15.953 1.00 56.91 92 HIS A N 1
ATOM 695 C CA . HIS A 1 92 ? -12.053 4.330 -15.452 1.00 56.91 92 HIS A CA 1
ATOM 696 C C . HIS A 1 92 ? -11.775 3.960 -13.995 1.00 56.91 92 HIS A C 1
ATOM 698 O O . HIS A 1 92 ? -12.516 4.326 -13.085 1.00 56.91 92 HIS A O 1
ATOM 704 N N . CYS A 1 93 ? -10.679 3.233 -13.763 1.00 58.56 93 CYS A N 1
ATOM 705 C CA . CYS A 1 93 ? -10.104 3.144 -12.426 1.00 58.56 93 CYS A CA 1
ATOM 706 C C . CYS A 1 93 ? -9.653 4.554 -12.032 1.00 58.56 93 CYS A C 1
ATOM 708 O O . CYS A 1 93 ? -8.714 5.092 -12.615 1.00 58.56 93 CYS A O 1
ATOM 710 N N . GLN A 1 94 ? -10.391 5.180 -11.114 1.00 70.81 94 GLN A N 1
ATOM 711 C CA . GLN A 1 94 ? -10.111 6.541 -10.679 1.00 70.81 94 GLN A CA 1
ATOM 712 C C . GLN A 1 94 ? -8.782 6.546 -9.923 1.00 70.81 94 GLN A C 1
ATOM 714 O O . GLN A 1 94 ? -8.662 5.937 -8.863 1.00 70.81 94 GLN A O 1
ATOM 719 N N . GLU A 1 95 ? -7.789 7.236 -10.476 1.00 74.44 95 GLU A N 1
ATOM 720 C CA . GLU A 1 95 ? -6.479 7.474 -9.859 1.00 74.44 95 GLU A CA 1
ATOM 721 C C . GLU A 1 95 ? -6.609 7.960 -8.403 1.00 74.44 95 GLU A C 1
ATOM 723 O O . GLU A 1 95 ? -5.869 7.512 -7.526 1.00 74.44 95 GLU A O 1
ATOM 728 N N . GLY A 1 96 ? -7.648 8.758 -8.121 1.00 82.69 96 GLY A N 1
ATOM 729 C CA . GLY A 1 96 ? -7.992 9.222 -6.777 1.00 82.69 96 GLY A CA 1
ATOM 730 C C . GLY A 1 96 ? -8.210 8.101 -5.756 1.00 82.69 96 GLY A C 1
ATOM 731 O O . GLY A 1 96 ? -7.735 8.216 -4.633 1.00 82.69 96 GLY A O 1
ATOM 732 N N . ALA A 1 97 ? -8.825 6.978 -6.141 1.00 83.19 97 ALA A N 1
ATOM 733 C CA . ALA A 1 97 ? -9.077 5.873 -5.213 1.00 83.19 97 ALA A CA 1
ATOM 734 C C . ALA A 1 97 ? -7.779 5.173 -4.774 1.00 83.19 97 ALA A C 1
ATOM 736 O O . ALA A 1 97 ? -7.640 4.771 -3.620 1.00 83.19 97 ALA A O 1
ATOM 737 N N . ILE A 1 98 ? -6.801 5.050 -5.682 1.00 85.62 98 ILE A N 1
ATOM 738 C CA . ILE A 1 98 ? -5.494 4.456 -5.361 1.00 85.62 98 ILE A CA 1
ATOM 739 C C . ILE A 1 98 ? -4.763 5.353 -4.364 1.00 85.62 98 ILE A C 1
ATOM 741 O O . ILE A 1 98 ? -4.191 4.862 -3.391 1.00 85.62 98 ILE A O 1
ATOM 745 N N . LEU A 1 99 ? -4.804 6.666 -4.598 1.00 89.44 99 LEU A N 1
ATOM 746 C CA . LEU A 1 99 ? -4.174 7.632 -3.715 1.00 89.44 99 LEU A CA 1
ATOM 747 C C . LEU A 1 99 ? -4.846 7.661 -2.335 1.00 89.44 99 LEU A C 1
ATOM 749 O O . LEU A 1 99 ? -4.140 7.669 -1.333 1.00 89.44 99 LEU A O 1
ATOM 753 N N . GLU A 1 100 ? -6.177 7.616 -2.257 1.00 90.62 100 GLU A N 1
ATOM 754 C CA . GLU A 1 100 ? -6.910 7.530 -0.984 1.00 90.62 100 GLU A CA 1
ATOM 755 C C . GLU A 1 100 ? -6.532 6.272 -0.190 1.00 90.62 100 GLU A C 1
ATOM 757 O O . GLU A 1 100 ? -6.180 6.361 0.989 1.00 90.62 100 GLU A O 1
ATOM 762 N N . HIS A 1 101 ? -6.509 5.104 -0.841 1.00 90.69 101 HIS A N 1
ATOM 763 C CA . HIS A 1 101 ? -6.079 3.862 -0.197 1.00 90.69 101 HIS A CA 1
ATOM 764 C C . HIS A 1 101 ? -4.623 3.932 0.271 1.00 90.69 101 HIS A C 1
ATOM 766 O O . HIS A 1 101 ? -4.306 3.475 1.372 1.00 90.69 101 HIS A O 1
ATOM 772 N N . TRP A 1 102 ? -3.740 4.538 -0.530 1.00 93.50 102 TRP A N 1
ATOM 773 C CA . TRP A 1 102 ? -2.354 4.761 -0.137 1.00 93.50 102 TRP A CA 1
ATOM 774 C C . TRP A 1 102 ? -2.239 5.696 1.069 1.00 93.50 102 TRP A C 1
ATOM 776 O O . TRP A 1 102 ? -1.476 5.403 1.983 1.00 93.50 102 TRP A O 1
ATOM 786 N N . ARG A 1 103 ? -3.011 6.787 1.126 1.00 95.00 103 ARG A N 1
ATOM 787 C CA . ARG A 1 103 ? -3.001 7.721 2.264 1.00 95.00 103 ARG A CA 1
ATOM 788 C C . ARG A 1 103 ? -3.446 7.055 3.557 1.00 95.00 103 ARG A C 1
ATOM 790 O O . ARG A 1 103 ? -2.820 7.277 4.592 1.00 95.00 103 ARG A O 1
ATOM 797 N N . LEU A 1 104 ? -4.471 6.206 3.497 1.00 93.88 104 LEU A N 1
ATOM 798 C CA . LEU A 1 104 ? -4.879 5.419 4.656 1.00 93.88 104 LEU A CA 1
ATOM 799 C C . LEU A 1 104 ? -3.803 4.392 5.046 1.00 93.88 104 LEU A C 1
ATOM 801 O O . LEU A 1 104 ? -3.471 4.260 6.218 1.00 93.88 104 LEU A O 1
ATOM 805 N N . ALA A 1 105 ? -3.209 3.689 4.080 1.00 93.69 105 ALA A N 1
ATOM 806 C CA . ALA A 1 105 ? -2.120 2.753 4.357 1.00 93.69 105 ALA A CA 1
ATOM 807 C C . ALA A 1 105 ? -0.904 3.457 4.992 1.00 93.69 105 ALA A C 1
ATOM 809 O O . ALA A 1 105 ? -0.306 2.954 5.943 1.00 93.69 105 ALA A O 1
ATOM 810 N N . GLU A 1 106 ? -0.558 4.642 4.495 1.00 94.81 106 GLU A N 1
ATOM 811 C CA . GLU A 1 106 ? 0.511 5.482 5.021 1.00 94.81 106 GLU A CA 1
ATOM 812 C C . GLU A 1 106 ? 0.221 5.946 6.453 1.00 94.81 106 GLU A C 1
ATOM 814 O O . GLU A 1 106 ? 1.116 5.871 7.296 1.00 94.81 106 GLU A O 1
ATOM 819 N N . SER A 1 107 ? -1.009 6.372 6.760 1.00 95.38 107 SER A N 1
ATOM 820 C CA . SER A 1 107 ? -1.368 6.796 8.119 1.00 95.38 107 SER A CA 1
ATOM 821 C C . SER A 1 107 ? -1.226 5.646 9.122 1.00 95.38 107 SER A C 1
ATOM 823 O O . SER A 1 107 ? -0.650 5.831 10.196 1.00 95.38 107 SER A O 1
ATOM 825 N N . LEU A 1 108 ? -1.636 4.435 8.734 1.00 93.50 108 LEU A N 1
ATOM 826 C CA . LEU A 1 108 ? -1.471 3.224 9.536 1.00 93.50 108 LEU A CA 1
ATOM 827 C C . LEU A 1 108 ? 0.009 2.880 9.772 1.00 93.50 108 LEU A C 1
ATOM 829 O O . LEU A 1 108 ? 0.404 2.576 10.899 1.00 93.50 108 LEU A O 1
ATOM 833 N N . LEU A 1 109 ? 0.852 2.982 8.740 1.00 93.00 109 LEU A N 1
ATOM 834 C CA . LEU A 1 109 ? 2.300 2.776 8.867 1.00 93.00 109 LEU A CA 1
ATOM 835 C C . LEU A 1 109 ? 2.951 3.815 9.792 1.00 93.00 109 LEU A C 1
ATOM 837 O O . LEU A 1 109 ? 3.834 3.483 10.580 1.00 93.00 109 LEU A O 1
ATOM 841 N N . GLN A 1 110 ? 2.523 5.075 9.725 1.00 93.94 110 GLN A N 1
ATOM 842 C CA . GLN A 1 110 ? 3.063 6.138 10.575 1.00 93.94 110 GLN A CA 1
ATOM 843 C C . GLN A 1 110 ? 2.685 5.960 12.048 1.00 93.94 110 GLN A C 1
ATOM 845 O O . GLN A 1 110 ? 3.511 6.228 12.919 1.00 93.94 110 GLN A O 1
ATOM 850 N N . GLN A 1 111 ? 1.468 5.490 12.331 1.00 92.56 111 GLN A N 1
ATOM 851 C CA . GLN A 1 111 ? 0.986 5.276 13.698 1.00 92.56 111 GLN A CA 1
ATOM 852 C C . GLN A 1 111 ? 1.654 4.084 14.393 1.00 92.56 111 GLN A C 1
ATOM 854 O O . GLN A 1 111 ? 1.878 4.133 15.600 1.00 92.56 111 GLN A O 1
ATOM 859 N N . HIS A 1 112 ? 1.982 3.029 13.644 1.00 90.75 112 HIS A N 1
ATOM 860 C CA . HIS A 1 112 ? 2.452 1.759 14.209 1.00 90.75 112 HIS A CA 1
ATOM 861 C C . HIS A 1 112 ? 3.939 1.459 13.951 1.00 90.75 112 HIS A C 1
ATOM 863 O O . HIS A 1 112 ? 4.461 0.480 14.475 1.00 90.75 112 HIS A O 1
ATOM 869 N N . GLY A 1 113 ? 4.651 2.313 13.210 1.00 88.38 113 GLY A N 1
ATOM 870 C CA . GLY A 1 113 ? 6.099 2.214 13.038 1.00 88.38 113 GLY A CA 1
ATOM 871 C C . GLY A 1 113 ? 6.525 1.219 11.957 1.00 88.38 113 GLY A C 1
ATOM 872 O O . GLY A 1 113 ? 6.016 1.233 10.838 1.00 88.38 113 GLY A O 1
ATOM 873 N N . GLU A 1 114 ? 7.554 0.421 12.244 1.00 84.25 114 GLU A N 1
ATOM 874 C CA . GLU A 1 114 ? 8.084 -0.554 11.290 1.00 84.25 114 GLU A CA 1
ATOM 875 C C . GLU A 1 114 ? 7.264 -1.842 11.358 1.00 84.25 114 GLU A C 1
ATOM 877 O O . GLU A 1 114 ? 7.297 -2.561 12.351 1.00 84.25 114 GLU A O 1
ATOM 882 N N . ILE A 1 115 ? 6.499 -2.111 10.300 1.00 84.69 115 ILE A N 1
ATOM 883 C CA . ILE A 1 115 ? 5.551 -3.224 10.257 1.00 84.69 115 ILE A CA 1
ATOM 884 C C . ILE A 1 115 ? 5.991 -4.200 9.180 1.00 84.69 115 ILE A C 1
ATOM 886 O O . ILE A 1 115 ? 6.200 -3.827 8.021 1.00 84.69 115 ILE A O 1
ATOM 890 N N . ALA A 1 116 ? 6.094 -5.472 9.556 1.00 83.25 116 ALA A N 1
ATOM 891 C CA . ALA A 1 116 ? 6.275 -6.547 8.598 1.00 83.25 116 ALA A CA 1
ATOM 892 C C . ALA A 1 116 ? 4.988 -6.711 7.780 1.00 83.25 116 ALA A C 1
ATOM 894 O O . ALA A 1 116 ? 3.942 -7.112 8.296 1.00 83.25 116 ALA A O 1
ATOM 895 N N . LEU A 1 117 ? 5.060 -6.395 6.490 1.00 81.62 117 LEU A N 1
ATOM 896 C CA . LEU A 1 117 ? 3.930 -6.560 5.588 1.00 81.62 117 LEU A CA 1
ATOM 897 C C . LEU A 1 117 ? 3.726 -8.048 5.317 1.00 81.62 117 LEU A C 1
ATOM 899 O O . LEU A 1 117 ? 4.509 -8.688 4.615 1.00 81.62 117 LEU A O 1
ATOM 903 N N . SER A 1 118 ? 2.660 -8.611 5.882 1.00 73.62 118 SER A N 1
ATOM 904 C CA . SER A 1 118 ? 2.217 -9.952 5.530 1.00 73.62 118 SER A CA 1
ATOM 905 C C . SER A 1 118 ? 1.399 -9.869 4.248 1.00 73.62 118 SER A C 1
ATOM 907 O O . SER A 1 118 ? 0.166 -9.861 4.284 1.00 73.62 118 SER A O 1
ATOM 909 N N . PHE A 1 119 ? 2.080 -9.796 3.107 1.00 67.00 119 PHE A N 1
ATOM 910 C CA . PHE A 1 119 ? 1.389 -9.958 1.839 1.00 67.00 119 PHE A CA 1
ATOM 911 C C . PHE A 1 119 ? 0.803 -11.370 1.823 1.00 67.00 119 PHE A C 1
ATOM 913 O O . PHE A 1 119 ? 1.564 -12.339 1.933 1.00 67.00 119 PHE A O 1
ATOM 920 N N . PRO A 1 120 ? -0.532 -11.529 1.747 1.00 60.03 120 PRO A N 1
ATOM 921 C CA . PRO A 1 120 ? -1.089 -12.850 1.522 1.00 60.03 120 PRO A CA 1
ATOM 922 C C . PRO A 1 120 ? -0.453 -13.342 0.230 1.00 60.03 120 PRO A C 1
ATOM 924 O O . PRO A 1 120 ? -0.495 -12.593 -0.746 1.00 60.03 120 PRO A O 1
ATOM 927 N N . ALA A 1 121 ? 0.182 -14.525 0.260 1.00 53.81 121 ALA A N 1
ATOM 928 C CA . ALA A 1 121 ? 0.842 -15.127 -0.897 1.00 53.81 121 ALA A CA 1
ATOM 929 C C . ALA A 1 121 ? -0.050 -14.891 -2.114 1.00 53.81 121 ALA A C 1
ATOM 931 O O . ALA A 1 121 ? -1.175 -15.396 -2.185 1.00 53.81 121 ALA A O 1
ATOM 932 N N . SER A 1 122 ? 0.391 -13.946 -2.941 1.00 51.25 122 SER A N 1
ATOM 933 C CA . SER A 1 122 ? -0.477 -13.275 -3.884 1.00 51.25 122 SER A CA 1
ATOM 934 C C . SER A 1 122 ? -1.051 -14.332 -4.810 1.00 51.25 122 SER A C 1
ATOM 936 O O . SER A 1 122 ? -0.318 -15.179 -5.313 1.00 51.25 122 SER A O 1
ATOM 938 N N . VAL A 1 123 ? -2.352 -14.224 -5.074 1.00 54.00 123 VAL A N 1
ATOM 939 C CA . VAL A 1 123 ? -3.044 -14.929 -6.154 1.00 54.00 123 VAL A CA 1
ATOM 940 C C . VAL A 1 123 ? -3.428 -16.367 -5.787 1.00 54.00 123 VAL A C 1
ATOM 942 O O . VAL A 1 123 ? -2.645 -17.308 -5.870 1.00 54.00 123 VAL A O 1
ATOM 945 N N . ARG A 1 124 ? -4.730 -16.577 -5.527 1.00 56.03 124 ARG A N 1
ATOM 946 C CA . ARG A 1 124 ? -5.356 -17.809 -6.027 1.00 56.03 124 ARG A CA 1
ATOM 947 C C . ARG A 1 124 ? -4.995 -17.850 -7.514 1.00 56.03 124 ARG A C 1
ATOM 949 O O . ARG A 1 124 ? -5.469 -16.940 -8.192 1.00 56.03 124 ARG A O 1
ATOM 956 N N . PRO A 1 125 ? -4.200 -18.818 -8.015 1.00 54.41 125 PRO A N 1
ATOM 957 C CA . PRO A 1 125 ? -3.517 -18.781 -9.324 1.00 54.41 125 PRO A CA 1
ATOM 958 C C . PRO A 1 125 ? -4.409 -18.475 -10.545 1.00 54.41 125 PRO A C 1
ATOM 960 O O . PRO A 1 125 ? -3.903 -18.231 -11.632 1.00 54.41 125 PRO A O 1
ATOM 963 N N . ASN A 1 126 ? -5.729 -18.437 -10.359 1.00 58.16 126 ASN A N 1
ATOM 964 C CA . ASN A 1 126 ? -6.744 -18.310 -11.393 1.00 58.16 126 ASN A CA 1
ATOM 965 C C . ASN A 1 126 ? -7.511 -16.973 -11.383 1.00 58.16 126 ASN A C 1
ATOM 967 O O . ASN A 1 126 ? -8.438 -16.817 -12.172 1.00 58.16 126 ASN A O 1
ATOM 971 N N . GLN A 1 127 ? -7.190 -16.018 -10.503 1.00 59.47 127 GLN A N 1
ATOM 972 C CA . GLN A 1 127 ? -7.772 -14.674 -10.586 1.00 59.47 127 GLN A CA 1
ATOM 973 C C . GLN A 1 127 ? -6.828 -13.754 -11.354 1.00 59.47 127 GLN A C 1
ATOM 975 O O . GLN A 1 127 ? -5.827 -13.282 -10.818 1.00 59.47 127 GLN A O 1
ATOM 980 N N . ALA A 1 128 ? -7.157 -13.517 -12.626 1.00 54.84 128 ALA A N 1
ATOM 981 C CA . ALA A 1 128 ? -6.531 -12.454 -13.397 1.00 54.84 128 ALA A CA 1
ATOM 982 C C . ALA A 1 128 ? -6.745 -11.116 -12.663 1.00 54.84 128 ALA A C 1
ATOM 984 O O . ALA A 1 128 ? -7.853 -10.877 -12.178 1.00 54.84 128 ALA A O 1
ATOM 985 N N . PRO A 1 129 ? -5.722 -10.254 -12.551 1.00 53.81 129 PRO A N 1
ATOM 986 C CA . PRO A 1 129 ? -5.900 -8.918 -11.998 1.00 53.81 129 PRO A CA 1
ATOM 987 C C . PRO A 1 129 ? -6.932 -8.161 -12.842 1.00 53.81 129 PRO A C 1
ATOM 989 O O . PRO A 1 129 ? -6.800 -8.059 -14.058 1.00 53.81 129 PRO A O 1
ATOM 992 N N . ILE A 1 130 ? -7.995 -7.690 -12.191 1.00 51.59 130 ILE A N 1
ATOM 993 C CA . ILE A 1 130 ? -9.210 -7.194 -12.859 1.00 51.59 130 ILE A CA 1
ATOM 994 C C . ILE A 1 130 ? -9.079 -5.710 -13.244 1.00 51.59 130 ILE A C 1
ATOM 996 O O . ILE A 1 130 ? -9.755 -5.256 -14.162 1.00 51.59 130 ILE A O 1
ATOM 1000 N N . CYS A 1 131 ? -8.166 -4.963 -12.611 1.00 50.84 131 CYS A N 1
ATOM 1001 C CA . CYS A 1 131 ? -7.780 -3.617 -13.039 1.00 50.84 131 CYS A CA 1
ATOM 1002 C C . CYS A 1 131 ? -6.313 -3.298 -12.697 1.00 50.84 131 CYS A C 1
ATOM 1004 O O . CYS A 1 131 ? -5.764 -3.823 -11.726 1.00 50.84 131 CYS A O 1
ATOM 1006 N N . GLY A 1 132 ? -5.713 -2.390 -13.475 1.00 57.66 132 GLY A N 1
ATOM 1007 C CA . GLY A 1 132 ? -4.394 -1.797 -13.243 1.00 57.66 132 GLY A CA 1
ATOM 1008 C C . GLY A 1 132 ? -3.283 -2.419 -14.082 1.00 57.66 132 GLY A C 1
ATOM 1009 O O . GLY A 1 132 ? -3.515 -3.283 -14.927 1.00 57.66 132 GLY A O 1
ATOM 1010 N N . SER A 1 133 ? -2.050 -1.999 -13.809 1.00 59.97 133 SER A N 1
ATOM 1011 C CA . SER A 1 133 ? -0.839 -2.547 -14.429 1.00 59.97 133 SER A CA 1
ATOM 1012 C C . SER A 1 133 ? -0.546 -3.992 -14.016 1.00 59.97 133 SER A C 1
ATOM 1014 O O . SER A 1 133 ? 0.499 -4.503 -14.380 1.00 59.97 133 SER A O 1
ATOM 1016 N N . GLY A 1 134 ? -1.439 -4.648 -13.258 1.00 68.50 134 GLY A N 1
ATOM 1017 C CA . GLY A 1 134 ? -1.349 -6.032 -12.785 1.00 68.50 134 GLY A CA 1
ATOM 1018 C C . GLY A 1 134 ? -0.438 -6.248 -11.570 1.00 68.50 134 GLY A C 1
ATOM 1019 O O . GLY A 1 134 ? -0.390 -7.358 -11.039 1.00 68.50 134 GLY A O 1
ATOM 1020 N N . SER A 1 135 ? 0.230 -5.200 -11.083 1.00 80.62 135 SER A N 1
ATOM 1021 C CA . SER A 1 135 ? 0.939 -5.199 -9.804 1.00 80.62 135 SER A CA 1
ATOM 1022 C C . SER A 1 135 ? 0.693 -3.883 -9.081 1.00 80.62 135 SER A C 1
ATOM 1024 O O . SER A 1 135 ? 0.954 -2.807 -9.608 1.00 80.62 135 SER A O 1
ATOM 1026 N N . TRP A 1 136 ? 0.216 -3.966 -7.840 1.00 84.50 136 TRP A N 1
ATOM 1027 C CA . TRP A 1 136 ? -0.080 -2.780 -7.043 1.00 84.50 136 TRP A CA 1
ATOM 1028 C C . TRP A 1 136 ? 1.121 -1.856 -6.857 1.00 84.50 136 TRP A C 1
ATOM 1030 O O . TRP A 1 136 ? 0.978 -0.639 -6.765 1.00 84.50 136 TRP A O 1
ATOM 1040 N N . PHE A 1 137 ? 2.301 -2.462 -6.808 1.00 87.81 137 PHE A N 1
ATOM 1041 C CA . PHE A 1 137 ? 3.545 -1.783 -6.535 1.00 87.81 137 PHE A CA 1
ATOM 1042 C C . PHE A 1 137 ? 3.943 -0.846 -7.689 1.00 87.81 137 PHE A C 1
ATOM 1044 O O . PHE A 1 137 ? 4.461 0.244 -7.464 1.00 87.81 137 PHE A O 1
ATOM 1051 N N . PHE A 1 138 ? 3.604 -1.214 -8.927 1.00 88.50 138 PHE A N 1
ATOM 1052 C CA . PHE A 1 138 ? 3.855 -0.407 -10.125 1.00 88.50 138 PHE A CA 1
ATOM 1053 C C . PHE A 1 138 ? 3.033 0.873 -10.116 1.00 88.50 138 PHE A C 1
ATOM 1055 O O . PHE A 1 138 ? 3.537 1.950 -10.433 1.00 88.50 138 PHE A O 1
ATOM 1062 N N . ASP A 1 139 ? 1.769 0.747 -9.732 1.00 87.62 139 ASP A N 1
ATOM 1063 C CA . ASP A 1 139 ? 0.860 1.878 -9.683 1.00 87.62 139 ASP A CA 1
ATOM 1064 C C . ASP A 1 139 ? 1.291 2.848 -8.571 1.00 87.62 139 ASP A C 1
ATOM 1066 O O . ASP A 1 139 ? 1.321 4.048 -8.808 1.00 87.62 139 ASP A O 1
ATOM 1070 N N . LEU A 1 140 ? 1.739 2.358 -7.404 1.00 91.00 140 LEU A N 1
ATOM 1071 C CA . LEU A 1 140 ? 2.276 3.232 -6.349 1.00 91.00 140 LEU A CA 1
ATOM 1072 C C . LEU A 1 140 ? 3.555 3.960 -6.764 1.00 91.00 140 LEU A C 1
ATOM 1074 O O . LEU A 1 140 ? 3.698 5.137 -6.466 1.00 91.00 140 LEU A O 1
ATOM 1078 N N . ILE A 1 141 ? 4.477 3.296 -7.468 1.00 93.81 141 ILE A N 1
ATOM 1079 C CA . ILE A 1 141 ? 5.663 3.976 -8.014 1.00 93.81 141 ILE A CA 1
ATOM 1080 C C . ILE A 1 141 ? 5.248 5.058 -9.017 1.00 93.81 141 ILE A C 1
ATOM 1082 O O . ILE A 1 141 ? 5.870 6.120 -9.089 1.00 93.81 141 ILE A O 1
ATOM 1086 N N . SER A 1 142 ? 4.208 4.792 -9.806 1.00 91.31 142 SER A N 1
ATOM 1087 C CA . SER A 1 142 ? 3.728 5.727 -10.823 1.00 91.31 142 SER A CA 1
ATOM 1088 C C . SER A 1 142 ? 3.114 6.988 -10.205 1.00 91.31 142 SER A C 1
ATOM 1090 O O . SER A 1 142 ? 3.241 8.051 -10.805 1.00 91.31 142 SER A O 1
ATOM 1092 N N . LEU A 1 143 ? 2.558 6.902 -8.992 1.00 91.62 143 LEU A N 1
ATOM 1093 C CA . LEU A 1 143 ? 2.023 8.040 -8.238 1.00 91.62 143 LEU A CA 1
ATOM 1094 C C . LEU A 1 143 ? 3.144 8.844 -7.570 1.00 91.62 143 LEU A C 1
ATOM 1096 O O . LEU A 1 143 ? 3.833 8.344 -6.682 1.00 91.62 143 LEU A O 1
ATOM 1100 N N . GLU A 1 144 ? 3.319 10.105 -7.960 1.00 95.19 144 GLU A N 1
ATOM 1101 C CA . GLU A 1 144 ? 4.361 10.977 -7.402 1.00 95.19 144 GLU A CA 1
ATOM 1102 C C . GLU A 1 144 ? 4.152 11.227 -5.903 1.00 95.19 144 GLU A C 1
ATOM 1104 O O . GLU A 1 144 ? 5.092 11.159 -5.114 1.00 95.19 144 GLU A O 1
ATOM 1109 N N . GLU A 1 145 ? 2.903 11.396 -5.481 1.00 95.56 145 GLU A N 1
ATOM 1110 C CA . GLU A 1 145 ? 2.510 11.654 -4.098 1.00 95.56 145 GLU A CA 1
ATOM 1111 C C . GLU A 1 145 ? 2.784 10.475 -3.160 1.00 95.56 145 GLU A C 1
ATOM 1113 O O . GLU A 1 145 ? 2.834 10.659 -1.941 1.00 95.56 145 GLU A O 1
ATOM 1118 N N . ALA A 1 146 ? 2.946 9.270 -3.712 1.00 94.62 146 ALA A N 1
ATOM 1119 C CA . ALA A 1 146 ? 3.270 8.073 -2.951 1.00 94.62 146 ALA A CA 1
ATOM 1120 C C . ALA A 1 146 ? 4.783 7.870 -2.764 1.00 94.62 146 ALA A C 1
ATOM 1122 O O . ALA A 1 146 ? 5.188 7.081 -1.905 1.00 94.62 146 ALA A O 1
ATOM 1123 N N . ARG A 1 147 ? 5.633 8.592 -3.511 1.00 95.94 147 ARG A N 1
ATOM 1124 C CA . ARG A 1 147 ? 7.105 8.476 -3.501 1.00 95.94 147 ARG A CA 1
ATOM 1125 C C . ARG A 1 147 ? 7.722 9.133 -2.269 1.00 95.94 147 ARG A C 1
ATOM 1127 O O . ARG A 1 147 ? 8.442 10.122 -2.343 1.00 95.94 147 ARG A O 1
ATOM 1134 N N . GLY A 1 148 ? 7.430 8.565 -1.108 1.00 95.69 148 GLY A N 1
ATOM 1135 C CA . GLY A 1 148 ? 7.896 9.059 0.180 1.00 95.69 148 GLY A CA 1
ATOM 1136 C C . GLY A 1 148 ? 8.677 8.026 0.994 1.00 95.69 148 GLY A C 1
ATOM 1137 O O . GLY A 1 148 ? 8.827 6.865 0.594 1.00 95.69 148 GLY A O 1
ATOM 1138 N N . PRO A 1 149 ? 9.129 8.415 2.199 1.00 95.69 149 PRO A N 1
ATOM 1139 C CA . PRO A 1 149 ? 9.797 7.518 3.140 1.00 95.69 149 PRO A CA 1
ATOM 1140 C C . PRO A 1 149 ? 8.969 6.273 3.478 1.00 95.69 149 PRO A C 1
ATOM 1142 O O . PRO A 1 149 ? 9.532 5.198 3.675 1.00 95.69 149 PRO A O 1
ATOM 1145 N N . SER A 1 150 ? 7.641 6.405 3.522 1.00 94.44 150 SER A N 1
ATOM 1146 C CA . SER A 1 150 ? 6.708 5.302 3.771 1.00 94.44 150 SER A CA 1
ATOM 1147 C C . SER A 1 150 ? 6.817 4.228 2.687 1.00 94.44 150 SER A C 1
ATOM 1149 O O . SER A 1 150 ? 6.992 3.054 3.006 1.00 94.44 150 SER A O 1
ATOM 1151 N N . LEU A 1 151 ? 6.825 4.618 1.406 1.00 94.69 151 LEU A N 1
ATOM 1152 C CA . LEU A 1 151 ? 6.981 3.676 0.296 1.00 94.69 151 LEU A CA 1
ATOM 1153 C C . LEU A 1 151 ? 8.387 3.066 0.258 1.00 94.69 151 LEU A C 1
ATOM 1155 O O . LEU A 1 151 ? 8.525 1.872 0.016 1.00 94.69 151 LEU A O 1
ATOM 1159 N N . LEU A 1 152 ? 9.435 3.828 0.585 1.00 95.62 152 LEU A N 1
ATOM 1160 C CA . LEU A 1 152 ? 10.791 3.273 0.713 1.00 95.62 152 LEU A CA 1
ATOM 1161 C C . LEU A 1 152 ? 10.885 2.210 1.818 1.00 95.62 152 LEU A C 1
ATOM 1163 O O . LEU A 1 152 ? 11.563 1.199 1.642 1.00 95.62 152 LEU A O 1
ATOM 1167 N N . LYS A 1 153 ? 10.200 2.407 2.952 1.00 92.31 153 LYS A N 1
ATOM 1168 C CA . LYS A 1 153 ? 10.106 1.384 4.007 1.00 92.31 153 LYS A CA 1
ATOM 1169 C C . LYS A 1 153 ? 9.394 0.135 3.498 1.00 92.31 153 LYS A C 1
ATOM 1171 O O . LYS A 1 153 ? 9.911 -0.960 3.690 1.00 92.31 153 LYS A O 1
ATOM 1176 N N . VAL A 1 154 ? 8.271 0.307 2.796 1.00 91.69 154 VAL A N 1
ATOM 1177 C CA . VAL A 1 154 ? 7.535 -0.791 2.148 1.00 91.69 154 VAL A CA 1
ATOM 1178 C C . VAL A 1 154 ? 8.447 -1.562 1.191 1.00 91.69 154 VAL A C 1
ATOM 1180 O O . VAL A 1 154 ? 8.486 -2.785 1.256 1.00 91.69 154 VAL A O 1
ATOM 1183 N N . ILE A 1 155 ? 9.240 -0.886 0.353 1.00 94.00 155 ILE A N 1
ATOM 1184 C CA . ILE A 1 155 ? 10.211 -1.532 -0.550 1.00 94.00 155 ILE A CA 1
ATOM 1185 C C . ILE A 1 155 ? 11.206 -2.379 0.229 1.00 94.00 155 ILE A C 1
ATOM 1187 O O . ILE A 1 155 ? 11.469 -3.531 -0.114 1.00 94.00 155 ILE A O 1
ATOM 1191 N N . ARG A 1 156 ? 11.756 -1.817 1.302 1.00 92.81 156 ARG A N 1
ATOM 1192 C CA . ARG A 1 156 ? 12.786 -2.492 2.084 1.00 92.81 156 ARG A CA 1
ATOM 1193 C C . ARG A 1 156 ? 12.253 -3.722 2.817 1.00 92.81 156 ARG A C 1
ATOM 1195 O O . ARG A 1 156 ? 12.969 -4.716 2.892 1.00 92.81 156 ARG A O 1
ATOM 1202 N N . SER A 1 157 ? 11.006 -3.693 3.281 1.0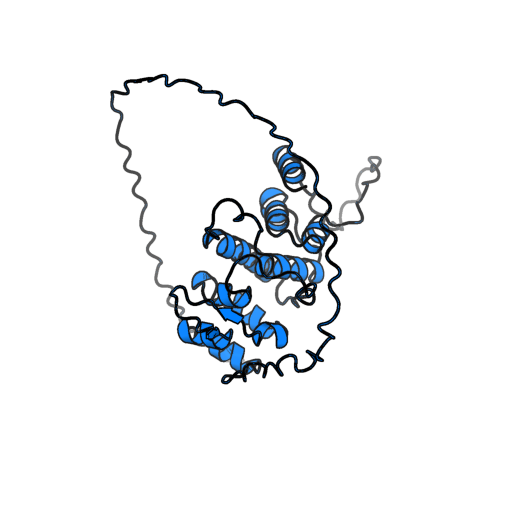0 89.00 157 SER A N 1
ATOM 1203 C CA . SER A 1 157 ? 10.382 -4.813 3.998 1.00 89.00 157 SER A CA 1
ATOM 1204 C C . SER A 1 157 ? 9.659 -5.819 3.095 1.00 89.00 157 SER A C 1
ATOM 1206 O O . SER A 1 157 ? 9.428 -6.952 3.513 1.00 89.00 157 SER A O 1
ATOM 1208 N N . SER A 1 158 ? 9.320 -5.447 1.858 1.00 88.81 158 SER A N 1
ATOM 1209 C CA . SER A 1 158 ? 8.585 -6.322 0.936 1.00 88.81 158 SER A CA 1
ATOM 1210 C C . SER A 1 158 ? 9.431 -7.510 0.483 1.00 88.81 158 SER A C 1
ATOM 1212 O O . SER A 1 158 ? 10.633 -7.353 0.257 1.00 88.81 158 SER A O 1
ATOM 1214 N N . PRO A 1 159 ? 8.843 -8.705 0.312 1.00 89.00 159 PRO A N 1
ATOM 1215 C CA . PRO A 1 159 ? 9.572 -9.874 -0.158 1.00 89.00 159 PRO A CA 1
ATOM 1216 C C . PRO A 1 159 ? 9.987 -9.705 -1.631 1.00 89.00 159 PRO A C 1
ATOM 1218 O O . PRO A 1 159 ? 9.272 -9.102 -2.433 1.00 89.00 159 PRO A O 1
ATOM 1221 N N . LEU A 1 160 ? 11.165 -10.231 -1.995 1.00 90.38 160 LEU A N 1
ATOM 1222 C CA . LEU A 1 160 ? 11.799 -9.953 -3.293 1.00 90.38 160 LEU A CA 1
ATOM 1223 C C . LEU A 1 160 ? 10.936 -10.390 -4.488 1.00 90.38 160 LEU A C 1
ATOM 1225 O O . LEU A 1 160 ? 10.905 -9.700 -5.499 1.00 90.38 160 LEU A O 1
ATOM 1229 N N . ASN A 1 161 ? 10.175 -11.478 -4.352 1.00 86.88 161 ASN A N 1
ATOM 1230 C CA . ASN A 1 161 ? 9.279 -11.984 -5.396 1.00 86.88 161 ASN A CA 1
ATOM 1231 C C . ASN A 1 161 ? 8.114 -11.034 -5.730 1.00 86.88 161 ASN A C 1
ATOM 1233 O O . ASN A 1 161 ? 7.568 -11.118 -6.827 1.00 86.88 161 ASN A O 1
ATOM 1237 N N . GLU A 1 162 ? 7.710 -10.157 -4.806 1.00 85.25 162 GLU A N 1
ATOM 1238 C CA . GLU A 1 162 ? 6.699 -9.128 -5.085 1.00 85.25 162 GLU A CA 1
ATOM 1239 C C . GLU A 1 162 ? 7.326 -7.918 -5.795 1.00 85.25 162 GLU A C 1
ATOM 1241 O O . GLU A 1 162 ? 6.705 -7.336 -6.684 1.00 85.25 162 GLU A O 1
ATOM 1246 N N . LEU A 1 163 ? 8.574 -7.568 -5.452 1.00 90.50 163 LEU A N 1
ATOM 1247 C CA . LEU A 1 163 ? 9.304 -6.446 -6.058 1.00 90.50 163 LEU A CA 1
ATOM 1248 C C . LEU A 1 163 ? 9.786 -6.753 -7.481 1.00 90.50 163 LEU A C 1
ATOM 1250 O O . LEU A 1 163 ? 9.708 -5.890 -8.356 1.00 90.50 163 LEU A O 1
ATOM 1254 N N . ASP A 1 164 ? 10.252 -7.980 -7.713 1.00 87.62 164 ASP A N 1
ATOM 1255 C CA . ASP A 1 164 ? 10.775 -8.458 -8.999 1.00 87.62 164 ASP A CA 1
ATOM 1256 C C . ASP A 1 164 ? 9.670 -8.960 -9.946 1.00 87.62 164 ASP A C 1
ATOM 1258 O O . ASP A 1 164 ? 9.910 -9.554 -10.997 1.00 87.62 164 ASP A O 1
ATOM 1262 N N . ARG A 1 165 ? 8.405 -8.727 -9.584 1.00 83.81 165 ARG A N 1
ATOM 1263 C CA . ARG A 1 165 ? 7.272 -9.165 -10.386 1.00 83.81 165 ARG A CA 1
ATOM 1264 C C . ARG A 1 165 ? 7.249 -8.408 -11.708 1.00 83.81 165 ARG A C 1
ATOM 1266 O O . ARG A 1 165 ? 6.990 -7.210 -11.757 1.00 83.81 165 ARG A O 1
ATOM 1273 N N . ILE A 1 166 ? 7.486 -9.123 -12.798 1.00 79.69 166 ILE A N 1
ATOM 1274 C CA . ILE A 1 166 ? 7.364 -8.582 -14.149 1.00 79.69 166 ILE A CA 1
ATOM 1275 C C . ILE A 1 166 ? 5.889 -8.576 -14.524 1.00 79.69 166 ILE A C 1
ATOM 1277 O O . ILE A 1 166 ? 5.243 -9.628 -14.488 1.00 79.69 166 ILE A O 1
ATOM 1281 N N . VAL A 1 167 ? 5.369 -7.426 -14.957 1.00 79.81 167 VAL A N 1
ATOM 1282 C CA . VAL A 1 167 ? 4.014 -7.370 -15.504 1.00 79.81 167 VAL A CA 1
ATOM 1283 C C . VAL A 1 167 ? 4.013 -7.076 -16.994 1.00 79.81 167 VAL A C 1
ATOM 1285 O O . VAL A 1 167 ? 4.807 -6.287 -17.509 1.00 79.81 167 VAL A O 1
ATOM 1288 N N . GLN A 1 168 ? 3.122 -7.769 -17.700 1.00 77.12 168 GLN A N 1
ATOM 1289 C CA . GLN A 1 168 ? 2.836 -7.515 -19.102 1.00 77.12 168 GLN A CA 1
ATOM 1290 C C . GLN A 1 168 ? 1.914 -6.305 -19.191 1.00 77.12 168 GLN A C 1
ATOM 1292 O O . GLN A 1 168 ? 0.751 -6.381 -18.803 1.00 77.12 168 GLN A O 1
ATOM 1297 N N . MET A 1 169 ? 2.427 -5.196 -19.716 1.00 72.06 169 MET A N 1
ATOM 1298 C CA . MET A 1 169 ? 1.580 -4.059 -20.051 1.00 72.06 169 MET A CA 1
ATOM 1299 C C . MET A 1 169 ? 1.132 -4.170 -21.506 1.00 72.06 169 MET A C 1
ATOM 1301 O O . MET A 1 169 ? 1.955 -4.263 -22.422 1.00 72.06 169 MET A O 1
ATOM 1305 N N . GLY A 1 170 ? -0.187 -4.180 -21.709 1.00 72.38 170 GLY A N 1
ATOM 1306 C CA . GLY A 1 170 ? -0.786 -4.111 -23.034 1.00 72.38 170 GLY A CA 1
ATOM 1307 C C . GLY A 1 170 ? -0.556 -2.726 -23.626 1.00 72.38 170 GLY A C 1
ATOM 1308 O O . GLY A 1 170 ? -0.996 -1.722 -23.070 1.00 72.38 170 GLY A O 1
ATOM 1309 N N . THR A 1 171 ? 0.133 -2.653 -24.759 1.00 70.56 171 THR A N 1
ATOM 1310 C CA . THR A 1 171 ? 0.287 -1.394 -25.486 1.00 70.56 171 THR A CA 1
ATOM 1311 C C . THR A 1 171 ? -1.036 -1.058 -26.181 1.00 70.56 171 THR A C 1
ATOM 1313 O O . THR A 1 171 ? -1.512 -1.788 -27.051 1.00 70.56 171 THR A O 1
ATOM 1316 N N . HIS A 1 172 ? -1.673 0.046 -25.781 1.00 62.53 172 HIS A N 1
ATOM 1317 C CA . HIS A 1 172 ? -2.821 0.611 -26.496 1.00 62.53 172 HIS A CA 1
ATOM 1318 C C . HIS A 1 172 ? -2.344 1.142 -27.854 1.00 62.53 172 HIS A C 1
ATOM 1320 O O . HIS A 1 172 ? -1.933 2.291 -27.978 1.00 62.53 172 HIS A O 1
ATOM 1326 N N . GLY A 1 173 ? -2.310 0.281 -28.872 1.00 69.50 173 GLY A N 1
ATOM 1327 C CA . GLY A 1 173 ? -1.806 0.694 -30.178 1.00 69.50 173 GLY A CA 1
ATOM 1328 C C . GLY A 1 173 ? -1.666 -0.399 -31.224 1.00 69.50 173 GLY A C 1
ATOM 1329 O O . GLY A 1 173 ? -0.692 -0.352 -31.964 1.00 69.50 173 GLY A O 1
ATOM 1330 N N . GLY A 1 174 ? -2.581 -1.380 -31.283 1.00 71.06 174 GLY A N 1
ATOM 1331 C CA . GLY A 1 174 ? -2.789 -2.326 -32.403 1.00 71.06 174 GLY A CA 1
ATOM 1332 C C . GLY A 1 174 ? -1.620 -3.239 -32.823 1.00 71.06 174 GLY A C 1
ATOM 1333 O O . GLY A 1 174 ? -1.830 -4.237 -33.504 1.00 71.06 174 GLY A O 1
ATOM 1334 N N . LYS A 1 175 ? -0.391 -2.938 -32.411 1.00 73.81 175 LYS A N 1
ATOM 1335 C CA . LYS A 1 175 ? 0.814 -3.730 -32.606 1.00 73.81 175 LYS A CA 1
ATOM 1336 C C . LYS A 1 175 ? 0.999 -4.510 -31.320 1.00 73.81 175 LYS A C 1
ATOM 1338 O O . LYS A 1 175 ? 1.234 -3.913 -30.278 1.00 73.81 175 LYS A O 1
ATOM 1343 N N . SER A 1 176 ? 0.861 -5.829 -31.395 1.00 72.19 176 SER A N 1
ATOM 1344 C CA . SER A 1 176 ? 0.818 -6.773 -30.270 1.00 72.19 176 SER A CA 1
ATOM 1345 C C . SER A 1 176 ? 2.130 -6.908 -29.471 1.00 72.19 176 SER A C 1
ATOM 1347 O O . SER A 1 176 ? 2.454 -7.992 -28.978 1.00 72.19 176 SER A O 1
ATOM 1349 N N . GLY A 1 177 ? 2.920 -5.840 -29.356 1.00 75.31 177 GLY A N 1
ATOM 1350 C CA . GLY A 1 177 ? 4.139 -5.812 -28.566 1.00 75.31 177 GLY A CA 1
ATOM 1351 C C . GLY A 1 177 ? 3.784 -5.755 -27.088 1.00 75.31 177 GLY A C 1
ATOM 1352 O O . GLY A 1 177 ? 3.425 -4.697 -26.572 1.00 75.31 177 GLY A O 1
ATOM 1353 N N . HIS A 1 178 ? 3.881 -6.897 -26.414 1.00 73.56 178 HIS A N 1
ATOM 1354 C CA . HIS A 1 178 ? 3.794 -6.958 -24.962 1.00 73.56 178 HIS A CA 1
ATOM 1355 C C . HIS A 1 178 ? 5.120 -6.443 -24.416 1.00 73.56 178 HIS A C 1
ATOM 1357 O O . HIS A 1 178 ? 6.160 -7.080 -24.586 1.00 73.56 178 HIS A O 1
ATOM 1363 N N . THR A 1 179 ? 5.104 -5.265 -23.799 1.00 79.19 179 THR A N 1
ATOM 1364 C CA . THR A 1 179 ? 6.281 -4.782 -23.083 1.00 79.19 179 THR A CA 1
ATOM 1365 C C . THR A 1 179 ? 6.188 -5.275 -21.656 1.00 79.19 179 THR A C 1
ATOM 1367 O O . THR A 1 179 ? 5.307 -4.860 -20.900 1.00 79.19 179 THR A O 1
ATOM 1370 N N . HIS A 1 180 ? 7.100 -6.166 -21.301 1.00 84.06 180 HIS A N 1
ATOM 1371 C CA . HIS A 1 180 ? 7.356 -6.506 -19.917 1.00 84.06 180 HIS A CA 1
ATOM 1372 C C . HIS A 1 180 ? 7.968 -5.289 -19.232 1.00 84.06 180 HIS A C 1
ATOM 1374 O O . HIS A 1 180 ? 8.963 -4.736 -19.704 1.00 84.06 180 HIS A O 1
ATOM 1380 N N . VAL A 1 181 ? 7.353 -4.844 -18.146 1.00 86.81 181 VAL A N 1
ATOM 1381 C CA . VAL A 1 181 ? 7.903 -3.780 -17.312 1.00 86.81 181 VAL A CA 1
ATOM 1382 C C . VAL A 1 181 ? 8.133 -4.376 -15.930 1.00 86.81 181 VAL A C 1
ATOM 1384 O O . VAL A 1 181 ? 7.289 -5.117 -15.430 1.00 86.81 181 VAL A O 1
ATOM 1387 N N . SER A 1 182 ? 9.300 -4.106 -15.351 1.00 92.00 182 SER A N 1
ATOM 1388 C CA . SER A 1 182 ? 9.620 -4.406 -13.954 1.00 92.00 182 SER A CA 1
ATOM 1389 C C . SER A 1 182 ? 9.381 -3.171 -13.089 1.00 92.00 182 SER A C 1
ATOM 1391 O O . SER A 1 182 ? 9.397 -2.045 -13.596 1.00 92.00 182 SER A O 1
ATOM 1393 N N . SER A 1 183 ? 9.218 -3.358 -11.780 1.00 93.62 183 SER A N 1
ATOM 1394 C CA . SER A 1 183 ? 9.064 -2.254 -10.825 1.00 93.62 183 SER A CA 1
ATOM 1395 C C . SER A 1 183 ? 10.227 -1.259 -10.907 1.00 93.62 183 SER A C 1
ATOM 1397 O O . SER A 1 183 ? 10.025 -0.046 -10.900 1.00 93.62 183 SER A O 1
ATOM 1399 N N . LEU A 1 184 ? 11.447 -1.775 -11.086 1.00 95.69 184 LEU A N 1
ATOM 1400 C CA . LEU A 1 184 ? 12.649 -0.977 -11.325 1.00 95.69 184 LEU A CA 1
ATOM 1401 C C . LEU A 1 184 ? 12.549 -0.166 -12.626 1.00 95.69 184 LEU A C 1
ATOM 1403 O O . LEU A 1 184 ? 12.856 1.023 -12.639 1.00 95.69 184 LEU A O 1
ATOM 1407 N N . GLY A 1 185 ? 12.040 -0.770 -13.703 1.00 93.69 185 GLY A N 1
ATOM 1408 C CA . GLY A 1 185 ? 11.767 -0.066 -14.955 1.00 93.69 185 GLY A CA 1
ATOM 1409 C C . GLY A 1 185 ? 10.761 1.079 -14.794 1.00 93.69 185 GLY A C 1
ATOM 1410 O O . GLY A 1 185 ? 10.952 2.140 -15.390 1.00 93.69 185 GLY A O 1
ATOM 1411 N N . VAL A 1 186 ? 9.719 0.908 -13.970 1.00 93.19 186 VAL A N 1
ATOM 1412 C CA . VAL A 1 186 ? 8.767 1.991 -13.656 1.00 93.19 186 VAL A CA 1
ATOM 1413 C C . VAL A 1 186 ? 9.440 3.105 -12.861 1.00 93.19 186 VAL A C 1
ATOM 1415 O O . VAL A 1 186 ? 9.260 4.272 -13.206 1.00 93.19 186 VAL A O 1
ATOM 1418 N N . ALA A 1 187 ? 10.245 2.772 -11.849 1.00 96.25 187 ALA A N 1
ATOM 1419 C CA . ALA A 1 187 ? 10.948 3.764 -11.033 1.00 96.25 187 ALA A CA 1
ATOM 1420 C C . ALA A 1 187 ? 11.918 4.610 -11.875 1.00 96.25 187 ALA A C 1
ATOM 1422 O O . ALA A 1 187 ? 11.930 5.834 -11.757 1.00 96.25 187 ALA A O 1
ATOM 1423 N N . ILE A 1 188 ? 12.649 3.977 -12.804 1.00 95.94 188 ILE A N 1
ATOM 1424 C CA . ILE A 1 188 ? 13.536 4.667 -13.755 1.00 95.94 188 ILE A CA 1
ATOM 1425 C C . ILE A 1 188 ? 12.739 5.602 -14.672 1.00 95.94 188 ILE A C 1
ATOM 1427 O O . ILE A 1 188 ? 13.095 6.769 -14.820 1.00 95.94 188 ILE A O 1
ATOM 1431 N N . ARG A 1 189 ? 11.642 5.123 -15.279 1.00 93.31 189 ARG A N 1
ATOM 1432 C CA . ARG A 1 189 ? 10.786 5.956 -16.152 1.00 93.31 189 ARG A CA 1
ATOM 1433 C C . ARG A 1 189 ? 10.191 7.148 -15.410 1.00 93.31 189 ARG A C 1
ATOM 1435 O O . ARG A 1 189 ? 10.033 8.215 -15.994 1.00 93.31 189 ARG A O 1
ATOM 1442 N N . SER A 1 190 ? 9.892 6.945 -14.134 1.00 95.12 190 SER A N 1
ATOM 1443 C CA . SER A 1 190 ? 9.332 7.946 -13.234 1.00 95.12 190 SER A CA 1
ATOM 1444 C C . SER A 1 190 ? 10.370 8.918 -12.674 1.00 95.12 190 SER A C 1
ATOM 1446 O O . SER A 1 190 ? 9.977 9.858 -11.992 1.00 95.12 190 SER A O 1
ATOM 1448 N N . LYS A 1 191 ? 11.668 8.707 -12.955 1.00 96.75 191 LYS A N 1
ATOM 1449 C CA . LYS A 1 191 ? 12.788 9.475 -12.389 1.00 96.75 191 LYS A CA 1
ATOM 1450 C C . LYS A 1 191 ? 12.710 9.549 -10.860 1.00 96.75 191 LYS A C 1
ATOM 1452 O O . LYS A 1 191 ? 12.745 10.626 -10.287 1.00 96.75 191 LYS A O 1
ATOM 1457 N N . TRP A 1 192 ? 12.504 8.397 -10.220 1.00 97.75 192 TRP A N 1
ATOM 1458 C CA . TRP A 1 192 ? 12.492 8.294 -8.762 1.00 97.75 192 TRP A CA 1
ATOM 1459 C C . TRP A 1 192 ? 13.778 7.628 -8.265 1.00 97.75 192 TRP A C 1
ATOM 1461 O O . TRP A 1 192 ? 13.843 6.405 -8.109 1.00 97.75 192 TRP A O 1
ATOM 1471 N N . GLU A 1 193 ? 14.829 8.421 -8.061 1.00 98.06 193 GLU A N 1
ATOM 1472 C CA . GLU A 1 193 ? 16.188 7.945 -7.785 1.00 98.06 193 GLU A CA 1
ATOM 1473 C C . GLU A 1 193 ? 16.298 7.168 -6.464 1.00 98.06 193 GLU A C 1
ATOM 1475 O O . GLU A 1 193 ? 16.976 6.135 -6.406 1.00 98.06 193 GLU A O 1
ATOM 1480 N N . GLU A 1 194 ? 15.608 7.606 -5.406 1.00 98.25 194 GLU A N 1
ATOM 1481 C CA . GLU A 1 194 ? 15.613 6.904 -4.118 1.00 98.25 194 GLU A CA 1
ATOM 1482 C C . GLU A 1 194 ? 14.938 5.538 -4.232 1.00 98.25 194 GLU A C 1
ATOM 1484 O O . GLU A 1 194 ? 15.417 4.560 -3.655 1.00 98.25 194 GLU A O 1
ATOM 1489 N N . GLY A 1 195 ? 13.854 5.453 -5.007 1.00 97.56 195 GLY A N 1
ATOM 1490 C CA . GLY A 1 195 ? 13.162 4.198 -5.281 1.00 97.56 195 GLY A CA 1
ATOM 1491 C C . GLY A 1 195 ? 14.015 3.230 -6.091 1.00 97.56 195 GLY A C 1
ATOM 1492 O O . GLY A 1 195 ? 14.096 2.052 -5.747 1.00 97.56 195 GLY A O 1
ATOM 1493 N N . VAL A 1 196 ? 14.705 3.724 -7.126 1.00 97.81 196 VAL A N 1
ATOM 1494 C CA . VAL A 1 196 ? 15.667 2.935 -7.915 1.00 97.81 196 VAL A CA 1
ATOM 1495 C C . VAL A 1 196 ? 16.759 2.366 -7.013 1.00 97.81 196 VAL A C 1
ATOM 1497 O O . VAL A 1 196 ? 17.026 1.166 -7.054 1.00 97.81 196 VAL A O 1
ATOM 1500 N N . THR A 1 197 ? 17.343 3.205 -6.157 1.00 98.06 197 THR A N 1
ATOM 1501 C CA . THR A 1 197 ? 18.392 2.790 -5.218 1.00 98.06 197 THR A CA 1
ATOM 1502 C C . THR A 1 197 ? 17.872 1.728 -4.253 1.00 98.06 197 THR A C 1
ATOM 1504 O O . THR A 1 197 ? 18.480 0.669 -4.128 1.00 98.06 197 THR A O 1
ATOM 1507 N N . ALA A 1 198 ? 16.706 1.950 -3.640 1.00 97.38 198 ALA A N 1
ATOM 1508 C CA . ALA A 1 198 ? 16.110 1.001 -2.704 1.00 97.38 198 ALA A CA 1
ATOM 1509 C C . ALA A 1 198 ? 15.769 -0.351 -3.358 1.00 97.38 198 ALA A C 1
ATOM 1511 O O . ALA A 1 198 ? 15.940 -1.394 -2.732 1.00 97.38 198 ALA A O 1
ATOM 1512 N N . LEU A 1 199 ? 15.314 -0.363 -4.616 1.00 97.12 199 LEU A N 1
ATOM 1513 C CA . LEU A 1 199 ? 15.040 -1.603 -5.352 1.00 97.12 199 LEU A CA 1
ATOM 1514 C C . LEU A 1 199 ? 16.328 -2.379 -5.663 1.00 97.12 199 LEU A C 1
ATOM 1516 O O . LEU A 1 199 ? 16.364 -3.597 -5.486 1.00 97.12 199 LEU A O 1
ATOM 1520 N N . LEU A 1 200 ? 17.397 -1.686 -6.064 1.00 97.38 200 LEU A N 1
ATOM 1521 C CA . LEU A 1 200 ? 18.703 -2.302 -6.317 1.00 97.38 200 LEU A CA 1
ATOM 1522 C C . LEU A 1 200 ? 19.342 -2.842 -5.030 1.00 97.38 200 LEU A C 1
ATOM 1524 O O . LEU A 1 200 ? 19.827 -3.970 -5.021 1.00 97.38 200 LEU A O 1
ATOM 1528 N N . GLU A 1 201 ? 19.280 -2.091 -3.925 1.00 97.00 201 GLU A N 1
ATOM 1529 C CA . GLU A 1 201 ? 19.726 -2.544 -2.596 1.00 97.00 201 GLU A CA 1
ATOM 1530 C C . GLU A 1 201 ? 19.000 -3.818 -2.151 1.00 97.00 201 GLU A C 1
ATOM 1532 O O . GLU A 1 201 ? 19.572 -4.671 -1.471 1.00 97.00 201 GLU A O 1
ATOM 1537 N N . ARG A 1 202 ? 17.733 -3.969 -2.551 1.00 95.81 202 ARG A N 1
ATOM 1538 C CA . ARG A 1 202 ? 16.937 -5.164 -2.264 1.00 95.81 202 ARG A CA 1
ATOM 1539 C C . ARG A 1 202 ? 17.254 -6.350 -3.168 1.00 95.81 202 ARG A C 1
ATOM 1541 O O . ARG A 1 202 ? 16.802 -7.446 -2.840 1.00 95.81 202 ARG A O 1
ATOM 1548 N N . GLY A 1 203 ? 18.046 -6.158 -4.222 1.00 96.19 203 GLY A N 1
ATOM 1549 C CA . GLY A 1 203 ? 18.455 -7.202 -5.158 1.00 96.19 203 GLY A CA 1
ATOM 1550 C C . GLY A 1 203 ? 17.497 -7.405 -6.332 1.00 96.19 203 GLY A C 1
ATOM 1551 O O . GLY A 1 203 ? 17.481 -8.494 -6.896 1.00 96.19 203 GLY A O 1
ATOM 1552 N N . VAL A 1 204 ? 16.682 -6.402 -6.687 1.00 95.44 204 VAL A N 1
ATOM 1553 C CA . VAL A 1 204 ? 15.871 -6.448 -7.916 1.00 95.44 204 VAL A CA 1
ATOM 1554 C C . VAL A 1 204 ? 16.799 -6.391 -9.128 1.00 95.44 204 VAL A C 1
ATOM 1556 O O . VAL A 1 204 ? 17.659 -5.510 -9.208 1.00 95.44 204 VAL A O 1
ATOM 1559 N N . ASP A 1 205 ? 16.632 -7.323 -10.067 1.00 93.38 205 ASP A N 1
ATOM 1560 C CA . ASP A 1 205 ? 17.514 -7.437 -11.228 1.00 93.38 205 ASP A CA 1
ATOM 1561 C C . ASP A 1 205 ? 17.268 -6.268 -12.210 1.00 93.38 205 ASP A C 1
ATOM 1563 O O . ASP A 1 205 ? 16.130 -6.051 -12.647 1.00 93.38 205 ASP A O 1
ATOM 1567 N N . PRO A 1 206 ? 18.300 -5.485 -12.588 1.00 93.00 206 PRO A N 1
ATOM 1568 C CA . PRO A 1 206 ? 18.177 -4.467 -13.633 1.00 93.00 206 PRO A CA 1
ATOM 1569 C C . PRO A 1 206 ? 17.887 -5.046 -15.019 1.00 93.00 206 PRO A C 1
ATOM 1571 O O . PRO A 1 206 ? 17.370 -4.329 -15.878 1.00 93.00 206 PRO A O 1
ATOM 1574 N N . ASN A 1 207 ? 18.206 -6.319 -15.251 1.00 89.69 207 ASN A N 1
ATOM 1575 C CA . ASN A 1 207 ? 17.977 -7.009 -16.508 1.00 89.69 207 ASN A CA 1
ATOM 1576 C C . ASN A 1 207 ? 17.093 -8.242 -16.281 1.00 89.69 207 ASN A C 1
ATOM 1578 O O . ASN A 1 207 ? 17.577 -9.369 -16.411 1.00 89.69 207 ASN A O 1
ATOM 1582 N N . PRO A 1 208 ? 15.800 -8.044 -15.955 1.00 80.56 208 PRO A N 1
ATOM 1583 C CA . PRO A 1 208 ? 14.900 -9.150 -15.692 1.00 80.56 208 PRO A CA 1
ATOM 1584 C C . PRO A 1 208 ? 14.833 -10.028 -16.940 1.00 80.56 208 PRO A C 1
ATOM 1586 O O . PRO A 1 208 ? 14.277 -9.642 -17.974 1.00 80.56 208 PRO A O 1
ATOM 1589 N N . VAL A 1 209 ? 15.431 -11.216 -16.858 1.00 78.88 209 VAL A N 1
ATOM 1590 C CA . VAL A 1 209 ? 15.319 -12.216 -17.913 1.00 78.88 209 VAL A CA 1
ATOM 1591 C C . VAL A 1 209 ? 13.851 -12.594 -17.946 1.00 78.88 209 VAL A C 1
ATOM 1593 O O . VAL A 1 209 ? 13.357 -13.223 -17.010 1.00 78.88 209 VAL A O 1
ATOM 1596 N N . ALA A 1 210 ? 13.140 -12.165 -18.996 1.00 71.62 210 ALA A N 1
ATOM 1597 C CA . ALA A 1 210 ? 11.746 -12.538 -19.185 1.00 71.62 210 ALA A CA 1
ATOM 1598 C C . ALA A 1 210 ? 11.661 -14.051 -18.965 1.00 71.62 210 ALA A C 1
ATOM 1600 O O . ALA A 1 210 ? 12.438 -14.761 -19.619 1.00 71.62 210 ALA A O 1
ATOM 1601 N N . PRO A 1 211 ? 10.824 -14.534 -18.019 1.00 67.69 211 PRO A N 1
ATOM 1602 C CA . PRO A 1 211 ? 10.766 -15.943 -17.682 1.00 67.69 211 PRO A CA 1
ATOM 1603 C C . PRO A 1 211 ? 10.603 -16.651 -19.002 1.00 67.69 211 PRO A C 1
ATOM 1605 O O . PRO A 1 211 ? 9.645 -16.378 -19.731 1.00 67.69 211 PRO A O 1
ATOM 1608 N N . ARG A 1 212 ? 11.631 -17.423 -19.367 1.00 66.62 212 ARG A N 1
ATOM 1609 C CA . ARG A 1 212 ? 11.675 -18.122 -20.637 1.00 66.62 212 ARG A CA 1
ATOM 1610 C C . ARG A 1 212 ? 10.451 -19.002 -20.561 1.00 66.62 212 ARG A C 1
ATOM 1612 O O . ARG A 1 212 ? 10.437 -19.951 -19.784 1.00 66.62 212 ARG A O 1
ATOM 1619 N N . VAL A 1 213 ? 9.380 -18.578 -21.229 1.00 60.19 213 VAL A N 1
ATOM 1620 C CA . VAL A 1 213 ? 8.140 -19.327 -21.283 1.00 60.19 213 VAL A CA 1
ATOM 1621 C C . VAL A 1 213 ? 8.582 -20.541 -22.067 1.00 60.19 213 VAL A C 1
ATOM 1623 O O . VAL A 1 213 ? 8.673 -20.485 -23.292 1.00 60.19 213 VAL A O 1
ATOM 1626 N N . GLU A 1 214 ? 9.050 -21.573 -21.364 1.00 54.22 214 GLU A N 1
ATOM 1627 C CA . GLU A 1 214 ? 9.284 -22.889 -21.918 1.00 54.22 214 GLU A CA 1
ATOM 1628 C C . GLU A 1 214 ? 7.895 -23.326 -22.330 1.00 54.22 214 GLU A C 1
ATOM 1630 O O . GLU A 1 214 ? 7.087 -23.821 -21.547 1.00 54.22 214 GLU A O 1
ATOM 1635 N N . ALA A 1 215 ? 7.564 -22.884 -23.538 1.00 50.56 215 ALA A N 1
ATOM 1636 C CA . ALA A 1 215 ? 6.248 -22.872 -24.095 1.00 50.56 215 ALA A CA 1
ATOM 1637 C C . ALA A 1 215 ? 5.820 -24.316 -24.122 1.00 50.56 215 ALA A C 1
ATOM 1639 O O . ALA A 1 215 ? 6.355 -25.055 -24.934 1.00 50.56 215 ALA A O 1
ATOM 1640 N N . ALA A 1 216 ? 4.944 -24.690 -23.188 1.00 53.91 216 ALA A N 1
ATOM 1641 C CA . ALA A 1 216 ? 3.902 -25.698 -23.302 1.00 53.91 216 ALA A CA 1
ATOM 1642 C C . ALA A 1 216 ? 4.116 -26.753 -24.408 1.00 53.91 216 ALA A C 1
ATOM 1644 O O . ALA A 1 216 ? 3.200 -27.072 -25.162 1.00 53.91 216 ALA A O 1
ATOM 1645 N N . ALA A 1 217 ? 5.300 -27.368 -24.464 1.00 53.81 217 ALA A N 1
ATOM 1646 C CA . ALA A 1 217 ? 5.629 -28.456 -25.377 1.00 53.81 217 ALA A CA 1
ATOM 1647 C C . ALA A 1 217 ? 5.032 -29.780 -24.870 1.00 53.81 217 ALA A C 1
ATOM 1649 O O . ALA A 1 217 ? 5.400 -30.860 -25.316 1.00 53.81 217 ALA A O 1
ATOM 1650 N N . VAL A 1 218 ? 4.071 -29.683 -23.947 1.00 56.50 218 VAL A N 1
ATOM 1651 C CA . VAL A 1 218 ? 3.155 -30.741 -23.526 1.00 56.50 218 VAL A CA 1
ATOM 1652 C C . VAL A 1 218 ? 1.777 -30.522 -24.173 1.00 56.50 218 VAL A C 1
ATOM 1654 O O . VAL A 1 218 ? 0.755 -30.972 -23.673 1.00 56.50 218 VAL A O 1
ATOM 1657 N N . ALA A 1 219 ? 1.715 -29.866 -25.334 1.00 56.03 219 ALA A N 1
ATOM 1658 C CA . ALA A 1 219 ? 0.692 -30.195 -26.321 1.00 56.03 219 ALA A CA 1
ATOM 1659 C C . ALA A 1 219 ? 1.125 -31.491 -27.023 1.00 56.03 219 ALA A C 1
ATOM 1661 O O . ALA A 1 219 ? 1.573 -31.491 -28.168 1.00 56.03 219 ALA A O 1
ATOM 1662 N N . GLY A 1 220 ? 1.032 -32.609 -26.297 1.00 54.97 220 GLY A N 1
ATOM 1663 C CA . GLY A 1 220 ? 1.020 -33.915 -26.940 1.00 54.97 220 GLY A CA 1
ATOM 1664 C C . GLY A 1 220 ? -0.117 -33.928 -27.972 1.00 54.97 220 GLY A C 1
ATOM 1665 O O . GLY A 1 220 ? -1.191 -33.395 -27.677 1.00 54.97 220 GLY A O 1
ATOM 1666 N N . PRO A 1 221 ? 0.089 -34.473 -29.181 1.00 58.62 221 PRO A N 1
ATOM 1667 C CA . PRO A 1 221 ? -0.958 -34.561 -30.189 1.00 58.62 221 PRO A CA 1
ATOM 1668 C C . PRO A 1 221 ? -2.068 -35.489 -29.680 1.00 58.62 221 PRO A C 1
ATOM 1670 O O . PRO A 1 221 ? -2.022 -36.703 -29.854 1.00 58.62 221 PRO A O 1
ATOM 1673 N N . ALA A 1 222 ? -3.073 -34.922 -29.015 1.00 55.12 222 ALA A N 1
ATOM 1674 C CA . ALA A 1 222 ? -4.301 -35.624 -28.693 1.00 55.12 222 ALA A CA 1
ATOM 1675 C C . ALA A 1 222 ? -5.086 -35.820 -29.996 1.00 55.12 222 ALA A C 1
ATOM 1677 O O . ALA A 1 222 ? -5.705 -34.896 -30.518 1.00 55.12 222 ALA A O 1
ATOM 1678 N N . ASN A 1 223 ? -4.956 -37.032 -30.536 1.00 57.59 223 ASN A N 1
ATOM 1679 C CA . ASN A 1 223 ? -5.898 -37.754 -31.386 1.00 57.59 223 ASN A CA 1
ATOM 1680 C C . ASN A 1 223 ? -7.078 -36.935 -31.924 1.00 57.59 223 ASN A C 1
ATOM 1682 O O . ASN A 1 223 ? -8.122 -36.772 -31.294 1.00 57.59 223 ASN A O 1
ATOM 1686 N N . ARG A 1 224 ? -6.908 -36.499 -33.169 1.00 55.81 224 ARG A N 1
ATOM 1687 C CA . ARG A 1 224 ? -7.964 -36.031 -34.057 1.00 55.81 224 ARG A CA 1
ATOM 1688 C C . ARG A 1 224 ? -8.559 -37.235 -34.801 1.00 55.81 224 ARG A C 1
ATOM 1690 O O . ARG A 1 224 ? -8.130 -37.513 -35.910 1.00 55.81 224 ARG A O 1
ATOM 1697 N N . ALA A 1 225 ? -9.489 -37.944 -34.167 1.00 55.78 225 ALA A N 1
ATOM 1698 C CA . ALA A 1 225 ? -10.479 -38.883 -34.732 1.00 55.78 225 ALA A CA 1
ATOM 1699 C C . ALA A 1 225 ? -11.222 -39.464 -33.510 1.00 55.78 225 ALA A C 1
ATOM 1701 O O . ALA A 1 225 ? -10.562 -39.899 -32.578 1.00 55.78 225 ALA A O 1
ATOM 1702 N N . ASP A 1 226 ? -12.533 -39.405 -33.312 1.00 55.34 226 ASP A N 1
ATOM 1703 C CA . ASP A 1 226 ? -13.670 -39.371 -34.220 1.00 55.34 226 ASP A CA 1
ATOM 1704 C C . ASP A 1 226 ? -14.742 -38.423 -33.664 1.00 55.34 226 ASP A C 1
ATOM 1706 O O . ASP A 1 226 ? -15.153 -38.532 -32.507 1.00 55.34 226 ASP A O 1
ATOM 1710 N N . ARG A 1 227 ? -15.228 -37.492 -34.492 1.00 57.22 227 ARG A N 1
ATOM 1711 C CA . ARG A 1 227 ? -16.504 -36.815 -34.242 1.00 57.22 227 ARG A CA 1
ATOM 1712 C C . ARG A 1 227 ? -17.578 -37.594 -34.981 1.00 57.22 227 ARG A C 1
ATOM 1714 O O . ARG A 1 227 ? -17.665 -37.512 -36.201 1.00 57.22 227 ARG A O 1
ATOM 1721 N N . HIS A 1 228 ? -18.387 -38.321 -34.223 1.00 58.66 228 HIS A N 1
ATOM 1722 C CA . HIS A 1 228 ? -19.702 -38.732 -34.680 1.00 58.66 228 HIS A CA 1
ATOM 1723 C C . H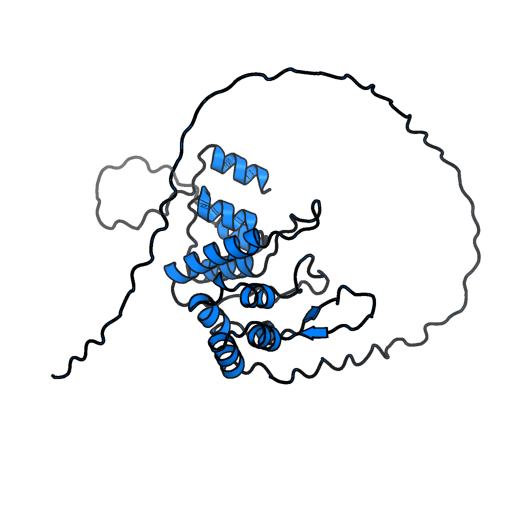IS A 1 228 ? -20.610 -37.502 -34.727 1.00 58.66 228 HIS A C 1
ATOM 1725 O O . HIS A 1 228 ? -20.867 -36.862 -33.706 1.00 58.66 228 HIS A O 1
ATOM 1731 N N . ASP A 1 229 ? -21.076 -37.190 -35.933 1.00 58.00 229 ASP A N 1
ATOM 1732 C CA . ASP A 1 229 ? -22.230 -36.341 -36.178 1.00 58.00 229 ASP A CA 1
ATOM 1733 C C . ASP A 1 229 ? -23.457 -36.937 -35.483 1.00 58.00 229 ASP A C 1
ATOM 1735 O O . ASP A 1 229 ? -23.959 -37.996 -35.860 1.00 58.00 229 ASP A O 1
ATOM 1739 N N . SER A 1 230 ? -23.983 -36.227 -34.494 1.00 59.94 230 SER A N 1
ATOM 1740 C CA . SER A 1 230 ? -25.377 -36.373 -34.089 1.00 59.94 230 SER A CA 1
ATOM 1741 C C . SER A 1 230 ? -26.024 -34.999 -34.092 1.00 59.94 230 SER A C 1
ATOM 1743 O O . SER A 1 230 ? -26.144 -34.316 -33.077 1.00 59.94 230 SER A O 1
ATOM 1745 N N . ASN A 1 231 ? -26.412 -34.624 -35.308 1.00 61.28 231 ASN A N 1
ATOM 1746 C CA . ASN A 1 231 ? -27.486 -33.704 -35.629 1.00 61.28 231 ASN A CA 1
ATOM 1747 C C . ASN A 1 231 ? -28.783 -34.194 -34.962 1.00 61.28 231 ASN A C 1
ATOM 1749 O O . ASN A 1 231 ? -29.414 -35.129 -35.450 1.00 61.28 231 ASN A O 1
ATOM 1753 N N . VAL A 1 232 ? -29.177 -33.583 -33.846 1.00 52.84 232 VAL A N 1
ATOM 1754 C CA . VAL A 1 232 ? -30.545 -33.689 -33.327 1.00 52.84 232 VAL A CA 1
ATOM 1755 C C . VAL A 1 232 ? -31.014 -32.283 -33.022 1.00 52.84 232 VAL A C 1
ATOM 1757 O O . VAL A 1 232 ? -30.608 -31.658 -32.045 1.00 52.84 232 VAL A O 1
ATOM 1760 N N . GLY A 1 233 ? -31.840 -31.788 -33.938 1.00 57.50 233 GLY A N 1
ATOM 1761 C CA . GLY A 1 233 ? -32.502 -30.509 -33.822 1.00 57.50 233 GLY A CA 1
ATOM 1762 C C . GLY A 1 233 ? -33.488 -30.464 -32.665 1.00 57.50 233 GLY A C 1
ATOM 1763 O O . GLY A 1 233 ? -34.050 -31.474 -32.243 1.00 57.50 233 GLY A O 1
ATOM 1764 N N . SER A 1 234 ? -33.686 -29.252 -32.175 1.00 47.59 234 SER A N 1
ATOM 1765 C CA . SER A 1 234 ? -34.815 -28.766 -31.385 1.00 47.59 234 SER A CA 1
ATOM 1766 C C . SER A 1 234 ? -34.410 -27.374 -30.911 1.00 47.59 234 SER A C 1
ATOM 1768 O O . SER A 1 234 ? -33.279 -27.186 -30.484 1.00 47.59 234 SER A O 1
ATOM 1770 N N . ARG A 1 235 ? -35.246 -26.353 -30.897 1.00 49.06 235 ARG A N 1
ATOM 1771 C CA . ARG A 1 235 ? -36.597 -26.131 -31.399 1.00 49.06 235 ARG A CA 1
ATOM 1772 C C . ARG A 1 235 ? -36.789 -24.641 -31.134 1.00 49.06 235 ARG A C 1
ATOM 1774 O O . ARG A 1 235 ? -36.345 -24.155 -30.093 1.00 49.06 235 ARG A O 1
ATOM 1781 N N . ASP A 1 236 ? -37.396 -23.939 -32.071 1.00 56.50 236 ASP A N 1
ATOM 1782 C CA . ASP A 1 236 ? -37.655 -22.513 -31.956 1.00 56.50 236 ASP A CA 1
ATOM 1783 C C . ASP A 1 236 ? -38.438 -22.205 -30.672 1.00 56.50 236 ASP A C 1
ATOM 1785 O O . ASP A 1 236 ? -39.400 -22.891 -30.315 1.00 56.50 236 ASP A O 1
ATOM 1789 N N . SER A 1 237 ? -37.998 -21.187 -29.944 1.00 56.03 237 SER A N 1
ATOM 1790 C CA . SER A 1 237 ? -38.793 -20.522 -28.913 1.00 56.03 237 SER A CA 1
ATOM 1791 C C . SER A 1 237 ? -38.515 -19.033 -29.031 1.00 56.03 237 SER A C 1
ATOM 1793 O O . SER A 1 237 ? -37.652 -18.463 -28.368 1.00 56.03 237 SER A O 1
ATOM 1795 N N . GLU A 1 238 ? -39.228 -18.445 -29.986 1.00 52.41 238 GLU A N 1
ATOM 1796 C CA . GLU A 1 238 ? -39.461 -17.017 -30.113 1.00 52.41 238 GLU A CA 1
ATOM 1797 C C . GLU A 1 238 ? -40.267 -16.547 -28.894 1.00 52.41 238 GLU A C 1
ATOM 1799 O O . GLU A 1 238 ? -41.492 -16.637 -28.873 1.00 52.41 238 GLU A O 1
ATOM 1804 N N . GLU A 1 239 ? -39.598 -16.035 -27.863 1.00 52.22 239 GLU A N 1
ATOM 1805 C CA . GLU A 1 239 ? -40.265 -15.229 -26.839 1.00 52.22 239 GLU A CA 1
ATOM 1806 C C . GLU A 1 239 ? -40.014 -13.747 -27.115 1.00 52.22 239 GLU A C 1
ATOM 1808 O O . GLU A 1 239 ? -39.043 -13.121 -26.692 1.00 52.22 239 GLU A O 1
ATOM 1813 N N . SER A 1 240 ? -40.955 -13.227 -27.898 1.00 59.69 240 SER A N 1
ATOM 1814 C CA . SER A 1 240 ? -41.314 -11.830 -28.087 1.00 59.69 240 SER A CA 1
ATOM 1815 C C . SER A 1 240 ? -41.460 -11.099 -26.745 1.00 59.69 240 SER A C 1
ATOM 1817 O O . SER A 1 240 ? -42.493 -11.205 -26.082 1.00 59.69 240 SER A O 1
ATOM 1819 N N . TRP A 1 241 ? -40.474 -10.276 -26.387 1.00 57.56 241 TRP A N 1
ATOM 1820 C CA . TRP A 1 241 ? -40.641 -9.242 -25.365 1.00 57.56 241 TRP A CA 1
ATOM 1821 C C . TRP A 1 241 ? -40.960 -7.914 -26.039 1.00 57.56 241 TRP A C 1
ATOM 1823 O O . TRP A 1 241 ? -40.157 -7.342 -26.775 1.00 57.56 241 TRP A O 1
ATOM 1833 N N . GLY A 1 242 ? -42.198 -7.480 -25.809 1.00 46.84 242 GLY A N 1
ATOM 1834 C CA . GLY A 1 242 ? -42.813 -6.322 -26.427 1.00 46.84 242 GLY A CA 1
ATOM 1835 C C . GLY A 1 242 ? -42.037 -5.030 -26.206 1.00 46.84 242 GLY A C 1
ATOM 1836 O O . GLY A 1 242 ? -41.640 -4.677 -25.095 1.00 46.84 242 GLY A O 1
ATOM 1837 N N . SER A 1 243 ? -41.904 -4.292 -27.301 1.00 49.84 243 SER A N 1
ATOM 1838 C CA . SER A 1 243 ? -41.598 -2.873 -27.318 1.00 49.84 243 SER A CA 1
ATOM 1839 C C . SER A 1 243 ? -42.640 -2.119 -26.489 1.00 49.84 243 SER A C 1
ATOM 1841 O O . SER A 1 243 ? -43.814 -2.063 -26.851 1.00 49.84 243 SER A O 1
ATOM 1843 N N . ARG A 1 244 ? -42.214 -1.520 -25.376 1.00 49.31 244 ARG A N 1
ATOM 1844 C CA . ARG A 1 244 ? -42.956 -0.441 -24.722 1.00 49.31 244 ARG A CA 1
ATOM 1845 C C . ARG A 1 244 ? -42.259 0.868 -25.051 1.00 49.31 244 ARG A C 1
ATOM 1847 O O . ARG A 1 244 ? -41.260 1.229 -24.439 1.00 49.31 244 ARG A O 1
ATOM 1854 N N . SER A 1 245 ? -42.799 1.532 -26.065 1.00 52.19 245 SER A N 1
ATOM 1855 C CA . SER A 1 245 ? -42.687 2.969 -26.257 1.00 52.19 245 SER A CA 1
ATOM 1856 C C . SER A 1 245 ? -43.267 3.664 -25.026 1.00 52.19 245 SER A C 1
ATOM 1858 O O . SER A 1 245 ? -44.392 3.379 -24.609 1.00 52.19 245 SER A O 1
ATOM 1860 N N . SER A 1 246 ? -42.491 4.544 -24.412 1.00 55.00 246 SER A N 1
ATOM 1861 C CA . SER A 1 246 ? -43.026 5.556 -23.514 1.00 55.00 246 SER A CA 1
ATOM 1862 C C . SER A 1 246 ? -42.500 6.891 -23.987 1.00 55.00 246 SER A C 1
ATOM 1864 O O . SER A 1 246 ? -41.306 7.065 -24.232 1.00 55.00 246 SER A O 1
ATOM 1866 N N . ASP A 1 247 ? -43.486 7.733 -24.225 1.00 52.31 247 ASP A N 1
ATOM 1867 C CA . ASP A 1 247 ? -43.454 8.957 -24.976 1.00 52.31 247 ASP A CA 1
ATOM 1868 C C . ASP A 1 247 ? -42.621 10.047 -24.310 1.00 52.31 247 ASP A C 1
ATOM 1870 O O . ASP A 1 247 ? -42.379 10.064 -23.101 1.00 52.31 247 ASP A O 1
ATOM 1874 N N . ALA A 1 248 ? -42.189 10.952 -25.177 1.00 53.72 248 ALA A N 1
ATOM 1875 C CA . ALA A 1 248 ? -41.636 12.241 -24.848 1.00 53.72 248 ALA A CA 1
ATOM 1876 C C . ALA A 1 248 ? -42.670 13.090 -24.100 1.00 53.72 248 ALA A C 1
ATOM 1878 O O . ALA A 1 248 ? -43.774 13.282 -24.599 1.00 53.72 248 ALA A O 1
ATOM 1879 N N . GLU A 1 249 ? -42.270 13.666 -22.971 1.00 60.06 249 GLU A N 1
ATOM 1880 C CA . GLU A 1 249 ? -42.861 14.905 -22.475 1.00 60.06 249 GLU A CA 1
ATOM 1881 C C . GLU A 1 249 ? -41.730 15.921 -22.312 1.00 60.06 249 GLU A C 1
ATOM 1883 O O . GLU A 1 249 ? -40.851 15.802 -21.453 1.00 60.06 249 GLU A O 1
ATOM 1888 N N . GLU A 1 250 ? -41.739 16.894 -23.221 1.00 51.56 250 GLU A N 1
ATOM 1889 C CA . GLU A 1 250 ? -41.072 18.177 -23.075 1.00 51.56 250 GLU A CA 1
ATOM 1890 C C . GLU A 1 250 ? -41.560 18.844 -21.787 1.00 51.56 250 GLU A C 1
ATOM 1892 O O . GLU A 1 250 ? -42.754 19.054 -21.590 1.00 51.56 250 GLU A O 1
ATOM 1897 N N . SER A 1 251 ? -40.630 19.229 -20.919 1.00 56.53 251 SER A N 1
ATOM 1898 C CA . SER A 1 251 ? -40.915 20.177 -19.849 1.00 56.53 251 SER A CA 1
ATOM 1899 C C . SER A 1 251 ? -39.897 21.304 -19.939 1.00 56.53 251 SER A C 1
ATOM 1901 O O . SER A 1 251 ? -38.853 21.288 -19.286 1.00 56.53 251 SER A O 1
ATOM 1903 N N . GLU A 1 252 ? -40.218 22.291 -20.774 1.00 56.59 252 GLU A N 1
ATOM 1904 C CA . GLU A 1 252 ? -39.596 23.610 -20.760 1.00 56.59 252 GLU A CA 1
ATOM 1905 C C . GLU A 1 252 ? -39.933 24.299 -19.429 1.00 56.59 252 GLU A C 1
ATOM 1907 O O . GLU A 1 252 ? -41.025 24.819 -19.211 1.00 56.59 252 GLU A O 1
ATOM 1912 N N . GLY A 1 253 ? -38.988 24.241 -18.492 1.00 48.94 253 GLY A N 1
ATOM 1913 C CA . GLY A 1 253 ? -39.056 24.918 -17.204 1.00 48.94 253 GLY A CA 1
ATOM 1914 C C . GLY A 1 253 ? -38.089 26.090 -17.167 1.00 48.94 253 GLY A C 1
ATOM 1915 O O . GLY A 1 253 ? -36.927 25.930 -16.796 1.00 48.94 253 GLY A O 1
ATOM 1916 N N . SER A 1 254 ? -38.590 27.263 -17.541 1.00 53.06 254 SER A N 1
ATOM 1917 C CA . SER A 1 254 ? -37.968 28.576 -17.384 1.00 53.06 254 S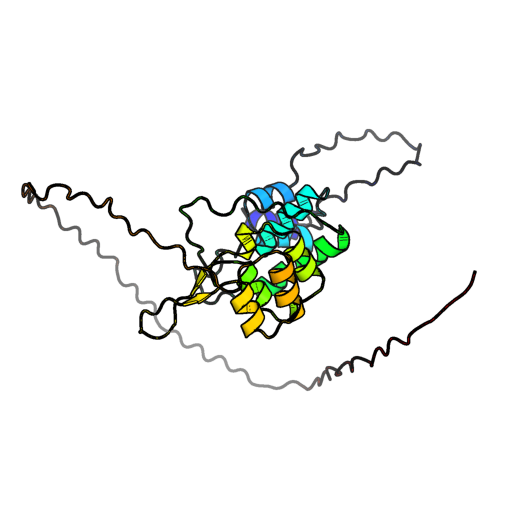ER A CA 1
ATOM 1918 C C . SER A 1 254 ? -37.255 28.743 -16.037 1.00 53.06 254 SER A C 1
ATOM 1920 O O . SER A 1 254 ? -37.872 28.629 -14.977 1.00 53.06 254 SER A O 1
ATOM 1922 N N . ARG A 1 255 ? -35.969 29.104 -16.068 1.00 48.19 255 ARG A N 1
ATOM 1923 C CA . ARG A 1 255 ? -35.261 29.691 -14.923 1.00 48.19 255 ARG A CA 1
ATOM 1924 C C . ARG A 1 255 ? -34.562 30.968 -15.360 1.00 48.19 255 ARG A C 1
ATOM 1926 O O . ARG A 1 255 ? -33.451 30.945 -15.878 1.00 48.19 255 ARG A O 1
ATOM 1933 N N . SER A 1 256 ? -35.271 32.074 -15.160 1.00 53.75 256 SER A N 1
ATOM 1934 C CA . SER A 1 256 ? -34.695 33.406 -15.078 1.00 53.75 256 SER A CA 1
ATOM 1935 C C . SER A 1 256 ? -34.217 33.689 -13.654 1.00 53.75 256 SER A C 1
ATOM 1937 O O . SER A 1 256 ? -34.764 33.151 -12.690 1.00 53.75 256 SER A O 1
ATOM 1939 N N . SER A 1 257 ? -33.283 34.636 -13.589 1.00 51.25 257 SER A N 1
ATOM 1940 C CA . SER A 1 257 ? -32.971 35.509 -12.455 1.00 51.25 257 SER A CA 1
ATOM 1941 C C . SER A 1 257 ? -31.921 35.006 -11.462 1.00 51.25 257 SER A C 1
ATOM 1943 O O . SER A 1 257 ? -32.184 34.211 -10.566 1.00 51.25 257 SER A O 1
ATOM 1945 N N . ASP A 1 258 ? -30.714 35.536 -11.682 1.00 49.72 258 ASP A N 1
ATOM 1946 C CA . ASP A 1 258 ? -30.051 36.483 -10.779 1.00 49.72 258 ASP A CA 1
ATOM 1947 C C . ASP A 1 258 ? -30.030 36.131 -9.293 1.00 49.72 258 ASP A C 1
ATOM 1949 O O . ASP A 1 258 ? -31.056 36.214 -8.626 1.00 49.72 258 ASP A O 1
ATOM 1953 N N . SER A 1 259 ? -28.830 35.865 -8.769 1.00 47.81 259 SER A N 1
ATOM 1954 C CA . SER A 1 259 ? -28.316 36.402 -7.495 1.00 47.81 259 SER A CA 1
ATOM 1955 C C . SER A 1 259 ? -26.825 36.041 -7.387 1.00 47.81 259 SER A C 1
ATOM 1957 O O . SER A 1 259 ? -26.458 34.871 -7.384 1.00 47.81 259 SER A O 1
ATOM 1959 N N . GLU A 1 260 ? -25.956 37.034 -7.558 1.00 46.53 260 GLU A N 1
ATOM 1960 C CA . GLU A 1 260 ? -25.107 37.588 -6.489 1.00 46.53 260 GLU A CA 1
ATOM 19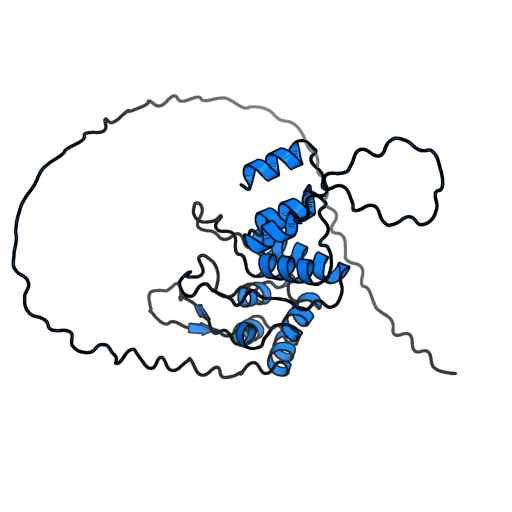61 C C . GLU A 1 260 ? -23.881 36.732 -6.116 1.00 46.53 260 GLU A C 1
ATOM 1963 O O . GLU A 1 260 ? -23.913 35.794 -5.328 1.00 46.53 260 GLU A O 1
ATOM 1968 N N . GLU A 1 261 ? -22.762 37.107 -6.735 1.00 50.22 261 GLU A N 1
ATOM 1969 C CA . GLU A 1 261 ? -21.584 37.622 -6.032 1.00 50.22 261 GLU A CA 1
ATOM 1970 C C . GLU A 1 261 ? -21.292 37.032 -4.634 1.00 50.22 261 GLU A C 1
ATOM 1972 O O . GLU A 1 261 ? -21.716 37.537 -3.598 1.00 50.22 261 GLU A O 1
ATOM 1977 N N . SER A 1 262 ? -20.427 36.018 -4.587 1.00 50.66 262 SER A N 1
ATOM 1978 C CA . SER A 1 262 ? -19.532 35.857 -3.440 1.00 50.66 262 SER A CA 1
ATOM 1979 C C . SER A 1 262 ? -18.187 35.316 -3.905 1.00 50.66 262 SER A C 1
ATOM 1981 O O . SER A 1 262 ? -17.961 34.113 -4.043 1.00 50.66 262 SER A O 1
ATOM 1983 N N . GLY A 1 263 ? -17.291 36.255 -4.209 1.00 43.88 263 GLY A N 1
ATOM 1984 C CA . GLY A 1 263 ? -15.881 36.004 -4.467 1.00 43.88 263 GLY A CA 1
ATOM 1985 C C . GLY A 1 263 ? -15.184 35.500 -3.206 1.00 43.88 263 GLY A C 1
ATOM 1986 O O . GLY A 1 263 ? -14.589 36.270 -2.456 1.00 43.88 263 GLY A O 1
ATOM 1987 N N . GLY A 1 264 ? -15.234 34.189 -2.983 1.00 42.38 264 GLY A N 1
ATOM 1988 C CA . GLY A 1 264 ? -14.376 33.489 -2.036 1.00 42.38 264 GLY A CA 1
ATOM 1989 C C . GLY A 1 264 ? -12.981 33.310 -2.627 1.00 42.38 264 GLY A C 1
ATOM 1990 O O . GLY A 1 264 ? -12.707 32.324 -3.305 1.00 42.38 264 GLY A O 1
ATOM 1991 N N . SER A 1 265 ? -12.111 34.287 -2.381 1.00 46.22 265 SER A N 1
ATOM 1992 C CA . SER A 1 265 ? -10.671 34.220 -2.632 1.00 46.22 265 SER A CA 1
ATOM 1993 C C . SER A 1 265 ? -10.061 33.026 -1.887 1.00 46.22 265 SER A C 1
ATOM 1995 O O . SER A 1 265 ? -9.851 33.071 -0.673 1.00 46.22 265 SER A O 1
ATOM 1997 N N . TRP A 1 266 ? -9.784 31.936 -2.602 1.00 44.09 266 TRP A N 1
ATOM 1998 C CA . TRP A 1 266 ? -8.949 30.855 -2.088 1.00 44.09 266 TRP A CA 1
ATOM 1999 C C . TRP A 1 266 ? -7.506 31.344 -2.103 1.00 44.09 266 TRP A C 1
ATOM 2001 O O . TRP A 1 266 ? -6.810 31.281 -3.114 1.00 44.09 266 TRP A O 1
ATOM 2011 N N . GLY A 1 267 ? -7.079 31.895 -0.968 1.00 40.28 267 GLY A N 1
ATOM 2012 C CA . GLY A 1 267 ? -5.702 32.302 -0.753 1.00 40.28 267 GLY A CA 1
ATOM 2013 C C . GLY A 1 267 ? -4.751 31.146 -1.046 1.00 40.28 267 GLY A C 1
ATOM 2014 O O . GLY A 1 267 ? -4.782 30.118 -0.366 1.00 40.28 267 GLY A O 1
ATOM 2015 N N . MET A 1 268 ? -3.882 31.346 -2.041 1.00 34.72 268 MET A N 1
ATOM 2016 C CA . MET A 1 268 ? -2.631 30.610 -2.191 1.00 34.72 268 MET A CA 1
ATOM 2017 C C . MET A 1 268 ? -1.907 30.639 -0.843 1.00 34.72 268 MET A C 1
ATOM 2019 O O . MET A 1 268 ? -1.342 31.660 -0.445 1.00 34.72 268 MET A O 1
ATOM 2023 N N . ARG A 1 269 ? -1.924 29.519 -0.118 1.00 42.03 269 ARG A N 1
ATOM 2024 C CA . ARG A 1 269 ? -0.985 29.310 0.980 1.00 42.03 269 ARG A CA 1
ATOM 2025 C C . ARG A 1 269 ? 0.381 29.110 0.345 1.00 42.03 269 ARG A C 1
ATOM 2027 O O . ARG A 1 269 ? 0.702 28.035 -0.147 1.00 42.03 269 ARG A O 1
ATOM 2034 N N . SER A 1 270 ? 1.146 30.194 0.326 1.00 38.22 270 SER A N 1
ATOM 2035 C CA . SER A 1 270 ? 2.587 30.168 0.125 1.00 38.22 270 SER A CA 1
ATOM 2036 C C . SER A 1 270 ? 3.178 29.214 1.163 1.00 38.22 270 SER A C 1
ATOM 2038 O O . SER A 1 270 ? 3.098 29.475 2.367 1.00 38.22 270 SER A O 1
ATOM 2040 N N . TYR A 1 271 ? 3.692 28.071 0.711 1.00 41.94 271 TYR A N 1
ATOM 2041 C CA . TYR A 1 271 ? 4.488 27.199 1.559 1.00 41.94 271 TYR A CA 1
ATOM 2042 C C . TYR A 1 271 ? 5.796 27.927 1.834 1.00 41.94 271 TYR A C 1
ATOM 2044 O O . TYR A 1 271 ? 6.659 28.055 0.968 1.00 41.94 271 TYR A O 1
ATOM 2052 N N . GLY A 1 272 ? 5.878 28.472 3.045 1.00 37.75 272 GLY A N 1
ATOM 2053 C CA . GLY A 1 272 ? 7.084 29.063 3.584 1.00 37.75 272 GLY A CA 1
ATOM 2054 C C . GLY A 1 272 ? 8.214 28.042 3.577 1.00 37.75 272 GLY A C 1
ATOM 2055 O O . GLY A 1 272 ? 8.143 27.005 4.231 1.00 37.75 272 GLY A O 1
ATOM 2056 N N . ASP A 1 273 ? 9.228 28.394 2.805 1.00 41.88 273 ASP A N 1
ATOM 2057 C CA . ASP A 1 273 ? 10.641 28.056 2.900 1.00 41.88 273 ASP A CA 1
ATOM 2058 C C . ASP A 1 273 ? 11.063 27.554 4.302 1.00 41.88 273 ASP A C 1
ATOM 2060 O O . ASP A 1 273 ? 11.411 28.326 5.201 1.00 41.88 273 ASP A O 1
ATOM 2064 N N . LEU A 1 274 ? 11.021 26.234 4.516 1.00 40.12 274 LEU A N 1
ATOM 2065 C CA . LEU A 1 274 ? 11.621 25.593 5.687 1.00 40.12 274 LEU A CA 1
ATOM 2066 C C . LEU A 1 274 ? 13.092 25.304 5.390 1.00 40.12 274 LEU A C 1
ATOM 2068 O O . LEU A 1 274 ? 13.512 24.184 5.112 1.00 40.12 274 LEU A O 1
ATOM 2072 N N . SER A 1 275 ? 13.880 26.371 5.498 1.00 38.62 275 SER A N 1
ATOM 2073 C CA . SER A 1 275 ? 15.329 26.328 5.651 1.00 38.62 275 SER A CA 1
ATOM 2074 C C . SER A 1 275 ? 15.677 25.607 6.963 1.00 38.62 275 SER A C 1
ATOM 2076 O O . SER A 1 275 ? 15.700 26.205 8.042 1.00 38.62 275 SER A O 1
ATOM 2078 N N . VAL A 1 276 ? 15.936 24.297 6.900 1.00 39.22 276 VAL A N 1
ATOM 2079 C CA . VAL A 1 276 ? 16.481 23.548 8.040 1.00 39.22 276 VAL A CA 1
ATOM 2080 C C . VAL A 1 276 ? 17.971 23.856 8.142 1.00 39.22 276 VAL A C 1
ATOM 2082 O O . VAL A 1 276 ? 18.824 23.262 7.484 1.00 39.22 276 VAL A O 1
ATOM 2085 N N . ARG A 1 277 ? 18.272 24.839 8.992 1.00 38.69 277 ARG A N 1
ATOM 2086 C CA . ARG A 1 277 ? 19.618 25.123 9.480 1.00 38.69 277 ARG A CA 1
ATOM 2087 C C . ARG A 1 277 ? 20.173 23.919 10.231 1.00 38.69 277 ARG A C 1
ATOM 2089 O O . ARG A 1 277 ? 19.585 23.428 11.191 1.00 38.69 277 ARG A O 1
ATOM 2096 N N . ALA A 1 278 ? 21.378 23.543 9.825 1.00 42.91 278 ALA A N 1
ATOM 2097 C CA . ALA A 1 278 ? 22.302 22.722 10.578 1.00 42.91 278 ALA A CA 1
ATOM 2098 C C . ALA A 1 278 ? 22.492 23.255 12.009 1.00 42.91 278 ALA A C 1
ATOM 2100 O O . ALA A 1 278 ? 22.890 24.404 12.207 1.00 42.91 278 ALA A O 1
ATOM 2101 N N . ALA A 1 279 ? 22.298 22.390 13.003 1.00 42.44 279 ALA A N 1
ATOM 2102 C CA . ALA A 1 279 ? 22.801 22.598 14.352 1.00 42.44 279 ALA A CA 1
ATOM 2103 C C . ALA A 1 279 ? 23.860 21.533 14.646 1.00 42.44 279 ALA A C 1
ATOM 2105 O O . ALA A 1 279 ? 23.571 20.416 15.067 1.00 42.44 279 ALA A O 1
ATOM 2106 N N . ARG A 1 280 ? 25.118 21.918 14.412 1.00 43.34 280 ARG A N 1
ATOM 2107 C CA . ARG A 1 280 ? 26.277 21.333 15.085 1.00 43.34 280 ARG A CA 1
ATOM 2108 C C . ARG A 1 280 ? 26.090 21.505 16.593 1.00 43.34 280 ARG A C 1
ATOM 2110 O O . ARG A 1 280 ? 25.909 22.633 17.051 1.00 43.34 280 ARG A O 1
ATOM 2117 N N . ARG A 1 281 ? 26.266 20.442 17.373 1.00 44.75 281 ARG A N 1
ATOM 2118 C CA . ARG A 1 281 ? 26.766 20.578 18.743 1.00 44.75 281 ARG A CA 1
ATOM 2119 C C . ARG A 1 281 ? 27.716 19.437 19.064 1.00 44.75 281 ARG A C 1
ATOM 2121 O O . ARG A 1 281 ? 27.356 18.269 19.010 1.00 44.75 281 ARG A O 1
ATOM 2128 N N . ALA A 1 282 ? 28.950 19.844 19.312 1.00 46.53 282 ALA A N 1
ATOM 2129 C CA . ALA A 1 282 ? 30.039 19.044 19.825 1.00 46.53 282 ALA A CA 1
ATOM 2130 C C . ALA A 1 282 ? 30.042 19.080 21.365 1.00 46.53 282 ALA A C 1
ATOM 2132 O O . ALA A 1 282 ? 29.481 20.008 21.950 1.00 46.53 282 ALA A O 1
ATOM 2133 N N . VAL A 1 283 ? 30.798 18.138 21.941 1.00 44.94 283 VAL A N 1
ATOM 2134 C CA . VAL A 1 283 ? 31.355 18.110 23.308 1.00 44.94 283 VAL A CA 1
ATOM 2135 C C . VAL A 1 283 ? 30.354 17.814 24.434 1.00 44.94 283 VAL A C 1
ATOM 2137 O O . VAL A 1 283 ? 29.611 18.693 24.859 1.00 44.94 283 VAL A O 1
ATOM 2140 N N . PHE A 1 284 ? 30.367 16.579 24.943 1.00 54.72 284 PHE A N 1
ATOM 2141 C CA . PHE A 1 284 ? 31.163 16.165 26.111 1.00 54.72 284 PHE A CA 1
ATOM 2142 C C . PHE A 1 284 ? 31.501 14.676 26.000 1.00 54.72 284 PHE A C 1
ATOM 2144 O O . PHE A 1 284 ? 30.689 13.946 25.389 1.00 54.72 284 PHE A O 1
#

pLDDT: mean 73.74, std 18.47, range [34.72, 98.25]

Organism: NCBI:txid1169474

Sequence (284 aa):
MFEIVKLLINNGAKYPPCPSPSIDAFDLRLPKQPRLESSVSPLRNACELRDACLIHLLCEKGGVLPEGEKEVGAAVSVLVSDRPFQSQKEGHCQEGAILEHWRLAESLLQQHGEIALSFPASVRPNQAPICGSGSWFFDLISLEEARGPSLLKVIRSSPLNELDRIVQMGTHGGKSGHTHVSSLGVAIRSKWEEGVTALLERGVDPNPVAPRVEAAAVAGPANRADRHDSNVGSRDSEESWGSRSSDAEESEGSRSSDSEESGGSWGMRSYGDLSVRAARRAVF